Protein AF-A0A4Q5QDV9-F1 (afdb_monomer_lite)

Foldseek 3Di:
DVVLCVLCVVVCVQQLDPQFQKWKDLFFQKIWTAGLAADPVRFRIDMDGHNVRGPVSVLVSQVVQCVVVVHDADQAPAQDWGWDWDQDDDQRWTKIKTHHQQKDDPDRDPRTGMMIMTGGHCRSPDPPPDDCVSVPDDPPDDDPDADDPLDPPDPVPDPPVVSLLSCLANVHDDDQDDDPPPCSLVVVLVSLVSHPLSDQEEEEECDPRHDNPSNNRYMYGHHHDDPDDPDPPDPPDDDD

Structure (mmCIF, N/CA/C/O backbone):
data_AF-A0A4Q5QDV9-F1
#
_entry.id   AF-A0A4Q5QDV9-F1
#
loop_
_atom_site.group_PDB
_atom_site.id
_atom_site.type_symbol
_atom_site.label_atom_id
_atom_site.label_alt_id
_atom_site.label_comp_id
_atom_site.label_asym_id
_atom_site.label_entity_id
_atom_site.label_seq_id
_atom_site.pdbx_PDB_ins_code
_atom_site.Cartn_x
_atom_site.Cartn_y
_atom_site.Cartn_z
_atom_site.occupancy
_atom_site.B_iso_or_equiv
_atom_site.auth_seq_id
_atom_site.auth_comp_id
_atom_site.auth_asym_id
_atom_site.auth_atom_id
_atom_site.pdbx_PDB_model_num
ATOM 1 N N . MET A 1 1 ? -10.853 -7.619 23.962 1.00 72.69 1 MET A N 1
ATOM 2 C CA . MET A 1 1 ? -11.080 -8.434 22.746 1.00 72.69 1 MET A CA 1
ATOM 3 C C . MET A 1 1 ? -12.432 -8.160 22.106 1.00 72.69 1 MET A C 1
ATOM 5 O O . MET A 1 1 ? -12.442 -7.722 20.967 1.00 72.69 1 MET A O 1
ATOM 9 N N . GLU A 1 2 ? -13.548 -8.303 22.827 1.00 81.94 2 GLU A N 1
ATOM 10 C CA . GLU A 1 2 ? -14.893 -8.060 22.268 1.00 81.94 2 GLU A CA 1
ATOM 11 C C . GLU A 1 2 ? -15.101 -6.620 21.751 1.00 81.94 2 GLU A C 1
ATOM 13 O O . GLU A 1 2 ? -15.660 -6.412 20.679 1.00 81.94 2 GLU A O 1
ATOM 18 N N . VAL A 1 3 ? -14.572 -5.614 22.460 1.00 86.44 3 VAL A N 1
ATOM 19 C CA . VAL A 1 3 ? -14.619 -4.206 22.015 1.00 86.44 3 VAL A CA 1
ATOM 20 C C . VAL A 1 3 ? -13.896 -4.009 20.678 1.00 86.44 3 VAL A C 1
ATOM 22 O O . VAL A 1 3 ? -14.437 -3.363 19.786 1.00 86.44 3 VAL A O 1
ATOM 25 N N . LEU A 1 4 ? -12.709 -4.603 20.511 1.00 89.69 4 LEU A N 1
ATOM 26 C CA . LEU A 1 4 ? -11.930 -4.497 19.275 1.00 89.69 4 LEU A CA 1
ATOM 27 C C . LEU A 1 4 ? -12.667 -5.142 18.094 1.00 89.69 4 LEU A C 1
ATOM 29 O O . LEU A 1 4 ? -12.727 -4.553 17.021 1.00 89.69 4 LEU A O 1
ATOM 33 N N . GLN A 1 5 ? -13.286 -6.305 18.301 1.00 88.38 5 GLN A N 1
ATOM 34 C CA . GLN A 1 5 ? -14.098 -6.965 17.272 1.00 88.38 5 GLN A CA 1
ATOM 35 C C . GLN A 1 5 ? -15.290 -6.101 16.845 1.00 88.38 5 GLN A C 1
ATOM 37 O O . GLN A 1 5 ? -15.537 -5.938 15.654 1.00 88.38 5 GLN A O 1
ATOM 42 N N . ARG A 1 6 ? -15.987 -5.469 17.800 1.00 91.00 6 ARG A N 1
ATOM 43 C CA . ARG A 1 6 ? -17.074 -4.528 17.483 1.00 91.00 6 ARG A CA 1
ATOM 44 C C . ARG A 1 6 ? -16.570 -3.322 16.690 1.00 91.00 6 ARG A C 1
ATOM 46 O O . ARG A 1 6 ? -17.218 -2.929 15.725 1.00 91.00 6 ARG A O 1
ATOM 53 N N . MET A 1 7 ? -15.411 -2.765 17.050 1.00 93.31 7 MET A N 1
ATOM 54 C CA . MET A 1 7 ? -14.796 -1.655 16.308 1.00 93.31 7 MET A CA 1
ATOM 55 C C . MET A 1 7 ? -14.391 -2.049 14.884 1.00 93.31 7 MET A C 1
ATOM 57 O O . MET A 1 7 ? -14.543 -1.242 13.976 1.00 93.31 7 MET A O 1
ATOM 61 N N . LEU A 1 8 ? -13.913 -3.279 14.684 1.00 93.62 8 LEU A N 1
ATOM 62 C CA . LEU A 1 8 ? -13.526 -3.808 13.374 1.00 93.62 8 LEU A CA 1
ATOM 63 C C . LEU A 1 8 ? -14.715 -4.257 12.516 1.00 93.62 8 LEU A C 1
ATOM 65 O O . LEU A 1 8 ? -14.526 -4.472 11.323 1.00 93.62 8 LEU A O 1
ATOM 69 N N . SER A 1 9 ? -15.924 -4.372 13.077 1.00 93.00 9 SER A N 1
ATOM 70 C CA . SER A 1 9 ? -17.086 -4.918 12.359 1.00 93.00 9 SER A CA 1
ATOM 71 C C . SER A 1 9 ? -17.385 -4.258 11.001 1.00 93.00 9 SER A C 1
ATOM 73 O O . SER A 1 9 ? -17.639 -5.004 10.059 1.00 93.00 9 SER A O 1
ATOM 75 N N . PRO A 1 10 ? -17.251 -2.928 10.804 1.00 95.62 10 PRO A N 1
ATOM 76 C CA . PRO A 1 10 ? -17.432 -2.331 9.478 1.00 95.62 10 PRO A CA 1
ATOM 77 C C . PRO A 1 10 ? -16.361 -2.754 8.457 1.00 95.62 10 PRO A C 1
ATOM 79 O O . PRO A 1 10 ? -16.638 -2.810 7.266 1.00 95.62 10 PRO A O 1
ATOM 82 N N . LEU A 1 11 ? -15.137 -3.078 8.897 1.00 95.44 11 LEU A N 1
ATOM 83 C CA . LEU A 1 11 ? -14.090 -3.630 8.022 1.00 95.44 11 LEU A CA 1
ATOM 84 C C . LEU A 1 11 ? -14.278 -5.128 7.780 1.00 95.44 11 LEU A C 1
ATOM 86 O O . LEU A 1 11 ? -13.857 -5.621 6.734 1.00 95.44 11 LEU A O 1
ATOM 90 N N . ALA A 1 12 ? -14.896 -5.843 8.726 1.00 93.31 12 ALA A N 1
ATOM 91 C CA . ALA A 1 12 ? -15.152 -7.278 8.627 1.00 93.31 12 ALA A CA 1
ATOM 92 C C . ALA A 1 12 ? -16.012 -7.618 7.406 1.00 93.31 12 ALA A C 1
ATOM 94 O O . ALA A 1 12 ? -15.738 -8.608 6.731 1.00 93.31 12 ALA A O 1
ATOM 95 N N . GLU A 1 13 ? -16.949 -6.732 7.042 1.00 93.62 13 GLU A N 1
ATOM 96 C CA . GLU A 1 13 ? -17.727 -6.807 5.794 1.00 93.62 13 GLU A CA 1
ATOM 97 C C . GLU A 1 13 ? -16.836 -7.005 4.552 1.00 93.62 13 GLU A C 1
ATOM 99 O O . GLU A 1 13 ? -17.233 -7.679 3.601 1.00 93.62 13 GLU A O 1
ATOM 104 N N . TYR A 1 14 ? -15.609 -6.473 4.581 1.00 95.56 14 TYR A N 1
ATOM 105 C CA . TYR A 1 14 ? -14.656 -6.539 3.480 1.00 95.56 14 TYR A CA 1
ATOM 106 C C . TYR A 1 14 ? -13.596 -7.632 3.664 1.00 95.56 14 TYR A C 1
ATOM 108 O O . TYR A 1 14 ? -13.385 -8.408 2.734 1.00 95.56 14 TYR A O 1
ATOM 116 N N . TYR A 1 15 ? -12.920 -7.726 4.820 1.00 92.50 15 TYR A N 1
ATOM 117 C CA . TYR A 1 15 ? -11.815 -8.690 4.995 1.00 92.50 15 TYR A CA 1
ATOM 118 C C . TYR A 1 15 ? -12.272 -10.125 5.299 1.00 92.50 15 TYR A C 1
ATOM 120 O O . TYR A 1 15 ? -11.484 -11.061 5.145 1.00 92.50 15 TYR A O 1
ATOM 128 N N . GLU A 1 16 ? -13.520 -10.329 5.731 1.00 90.06 16 GLU A N 1
ATOM 129 C CA . GLU A 1 16 ? -14.101 -11.671 5.902 1.00 90.06 16 GLU A CA 1
ATOM 130 C C . GLU A 1 16 ? -14.817 -12.156 4.637 1.00 90.06 16 GLU A C 1
ATOM 132 O O . GLU A 1 16 ? -15.110 -13.351 4.518 1.00 90.06 16 GLU A O 1
ATOM 137 N N . HIS A 1 17 ? -15.027 -11.269 3.655 1.00 90.50 17 HIS A N 1
ATOM 138 C CA . HIS A 1 17 ? -15.634 -11.609 2.373 1.00 90.50 17 HIS A CA 1
ATOM 139 C C . HIS A 1 17 ? -14.923 -12.810 1.728 1.00 90.50 17 HIS A C 1
ATOM 141 O O . HIS A 1 17 ? -13.698 -12.955 1.793 1.00 90.50 17 HIS A O 1
ATOM 147 N N . VAL A 1 18 ? -15.702 -13.718 1.132 1.00 86.12 18 VAL A N 1
ATOM 148 C CA . VAL A 1 18 ? -15.202 -15.021 0.651 1.00 86.12 18 VAL A CA 1
ATOM 149 C C . VAL A 1 18 ? -14.177 -14.884 -0.472 1.00 86.12 18 VAL A C 1
ATOM 151 O O . VAL A 1 18 ? -13.281 -15.706 -0.594 1.00 86.12 18 VAL A O 1
ATOM 154 N N . ASP A 1 19 ? -14.307 -13.824 -1.259 1.00 88.44 19 ASP A N 1
ATOM 155 C CA . ASP A 1 19 ? -13.515 -13.588 -2.460 1.00 88.44 19 ASP A CA 1
ATOM 156 C C . ASP A 1 19 ? -12.299 -12.684 -2.204 1.00 88.44 19 ASP A C 1
ATOM 158 O O . ASP A 1 19 ? -11.509 -12.458 -3.112 1.00 88.44 19 ASP A O 1
ATOM 162 N N . HIS A 1 20 ? -12.142 -12.140 -0.991 1.00 91.56 20 HIS A N 1
ATOM 163 C CA . HIS A 1 20 ? -11.066 -11.201 -0.672 1.00 91.56 20 HIS A CA 1
ATOM 164 C C . HIS A 1 20 ? -9.931 -11.872 0.111 1.00 91.56 20 HIS A C 1
ATOM 166 O O . HIS A 1 20 ? -10.150 -12.475 1.162 1.00 91.56 20 HIS A O 1
ATOM 172 N N . GLU A 1 21 ? -8.704 -11.700 -0.381 1.00 92.06 21 GLU A N 1
ATOM 173 C CA . GLU A 1 21 ? -7.467 -12.136 0.276 1.00 92.06 21 GLU A CA 1
ATOM 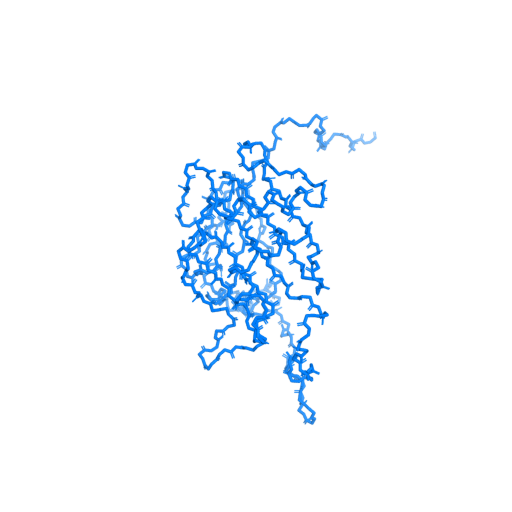174 C C . GLU A 1 21 ? -6.917 -11.047 1.214 1.00 92.06 21 GLU A C 1
ATOM 176 O O . GLU A 1 21 ? -6.386 -11.325 2.291 1.00 92.06 21 GLU A O 1
ATOM 181 N N . GLU A 1 22 ? -7.030 -9.787 0.803 1.00 95.88 22 GLU A N 1
ATOM 182 C CA . GLU A 1 22 ? -6.486 -8.634 1.514 1.00 95.88 22 GLU A CA 1
ATOM 183 C C . GLU A 1 22 ? -7.400 -7.432 1.312 1.00 95.88 22 GLU A C 1
ATOM 185 O O . GLU A 1 22 ? -7.952 -7.238 0.230 1.00 95.88 22 GLU A O 1
ATOM 190 N N . ILE A 1 23 ? -7.525 -6.596 2.338 1.00 97.88 23 ILE A N 1
ATOM 191 C CA . ILE A 1 23 ? -8.062 -5.248 2.187 1.00 97.88 23 ILE A CA 1
ATOM 192 C C . ILE A 1 23 ? -6.988 -4.213 2.481 1.00 97.88 23 ILE A C 1
ATOM 194 O O . ILE A 1 23 ? -6.075 -4.446 3.273 1.00 97.88 23 ILE A O 1
ATOM 198 N N . ALA A 1 24 ? -7.139 -3.050 1.874 1.00 98.38 24 ALA A N 1
ATOM 199 C CA . ALA A 1 24 ? -6.236 -1.928 1.969 1.00 98.38 24 ALA A CA 1
ATOM 200 C C . ALA A 1 24 ? -7.019 -0.620 2.053 1.00 98.38 24 ALA A C 1
ATOM 202 O O . ALA A 1 24 ? -8.007 -0.436 1.355 1.00 98.38 24 ALA A O 1
ATOM 203 N N . ILE A 1 25 ? -6.556 0.313 2.871 1.00 97.81 25 ILE A N 1
ATOM 204 C CA . ILE A 1 25 ? -7.075 1.677 2.940 1.00 97.81 25 ILE A CA 1
ATOM 205 C C . ILE A 1 25 ? -5.881 2.596 2.773 1.00 97.81 25 ILE A C 1
ATOM 207 O O . ILE A 1 25 ? -4.937 2.501 3.553 1.00 97.81 25 ILE A O 1
ATOM 211 N N . ASN A 1 26 ? -5.901 3.452 1.754 1.00 95.81 26 ASN A N 1
ATOM 212 C CA . ASN A 1 26 ? -4.811 4.396 1.496 1.00 95.81 26 ASN A CA 1
ATOM 213 C C . ASN A 1 26 ? -5.190 5.844 1.841 1.00 95.81 26 ASN A C 1
ATOM 215 O O . ASN A 1 26 ? -4.318 6.704 1.944 1.00 95.81 26 ASN A O 1
ATOM 219 N N . GLN A 1 27 ? -6.485 6.106 2.027 1.00 93.69 27 GLN A N 1
ATOM 220 C CA . GLN A 1 27 ? -7.030 7.377 2.488 1.00 93.69 27 GLN A CA 1
ATOM 221 C C . GLN A 1 27 ? -8.418 7.162 3.121 1.00 93.69 27 GLN A C 1
ATOM 223 O O . GLN A 1 27 ? -9.035 6.116 2.907 1.00 93.69 27 GLN A O 1
ATOM 228 N N . PRO A 1 28 ? -8.929 8.125 3.904 1.00 95.12 28 PRO A N 1
ATOM 229 C CA . PRO A 1 28 ? -10.287 8.067 4.436 1.00 95.12 28 PRO A CA 1
ATOM 230 C C . PRO A 1 28 ? -11.359 7.955 3.342 1.00 95.12 28 PRO A C 1
ATOM 232 O O . PRO A 1 28 ? -11.220 8.545 2.273 1.00 95.12 28 PRO A O 1
ATOM 235 N N . GLY A 1 29 ? -12.453 7.256 3.645 1.00 95.50 29 GLY A N 1
ATOM 236 C CA . GLY A 1 29 ? -13.618 7.136 2.759 1.00 95.50 29 GLY A CA 1
ATOM 237 C C . GLY A 1 29 ? -13.517 6.047 1.685 1.00 95.50 29 GLY A C 1
ATOM 238 O O . GLY A 1 29 ? -14.417 5.923 0.857 1.00 95.50 29 GLY A O 1
ATOM 239 N N . GLU A 1 30 ? -12.451 5.243 1.672 1.00 95.75 30 GLU A N 1
ATOM 240 C CA . GLU A 1 30 ? -12.299 4.142 0.717 1.00 95.75 30 GLU A CA 1
ATOM 241 C C . GLU A 1 30 ? -11.774 2.855 1.355 1.00 95.75 30 GLU A C 1
ATOM 243 O O . GLU A 1 30 ? -11.105 2.867 2.388 1.00 95.75 30 GLU A O 1
ATOM 248 N N . VAL A 1 31 ? -12.028 1.739 0.675 1.00 98.06 31 VAL A N 1
ATOM 249 C CA . VAL A 1 31 ? -11.353 0.461 0.893 1.00 98.06 31 VAL A CA 1
ATOM 250 C C . VAL A 1 31 ? -11.104 -0.228 -0.444 1.00 98.06 31 VAL A C 1
ATOM 252 O O . VAL A 1 31 ? -11.959 -0.279 -1.325 1.00 98.06 31 VAL A O 1
ATOM 255 N N . TRP A 1 32 ? -9.906 -0.764 -0.595 1.00 98.31 32 TRP A N 1
ATOM 256 C CA . TRP A 1 32 ? -9.470 -1.566 -1.723 1.00 98.31 32 TRP A CA 1
ATOM 257 C C . TRP A 1 32 ? -9.434 -3.024 -1.303 1.00 98.31 32 TRP A C 1
ATOM 259 O O . TRP A 1 32 ? -8.764 -3.366 -0.336 1.00 98.31 32 TRP A O 1
ATOM 269 N N . CYS A 1 33 ? -10.118 -3.890 -2.037 1.00 97.88 33 CYS A N 1
ATOM 270 C CA . CYS A 1 33 ? -10.181 -5.317 -1.753 1.00 97.88 33 CYS A CA 1
ATOM 271 C C . CYS A 1 33 ? -9.439 -6.092 -2.840 1.00 97.88 33 CYS A C 1
ATOM 273 O O . CYS A 1 33 ? -9.813 -6.030 -4.013 1.00 97.88 33 CYS A O 1
ATOM 275 N N . ARG A 1 34 ? -8.383 -6.812 -2.460 1.00 96.88 34 ARG A N 1
ATOM 276 C CA . ARG A 1 34 ? -7.673 -7.750 -3.327 1.00 96.88 34 ARG A CA 1
ATOM 277 C C . ARG A 1 34 ? -8.460 -9.045 -3.397 1.00 96.88 34 ARG A C 1
ATOM 279 O O . ARG A 1 34 ? -8.669 -9.694 -2.373 1.00 96.88 34 ARG A O 1
ATOM 286 N N . ARG A 1 35 ? -8.853 -9.429 -4.602 1.00 92.25 35 ARG A N 1
ATOM 287 C CA . ARG A 1 35 ? -9.531 -10.692 -4.878 1.00 92.25 35 ARG A CA 1
ATOM 288 C C . ARG A 1 35 ? -8.537 -11.846 -4.991 1.00 92.25 35 ARG A C 1
ATOM 290 O O . ARG A 1 35 ? -7.375 -11.619 -5.328 1.00 92.25 35 ARG A O 1
ATOM 297 N N . HIS A 1 36 ? -9.004 -13.075 -4.776 1.00 86.12 36 HIS A N 1
ATOM 298 C CA . HIS A 1 36 ? -8.222 -14.282 -5.085 1.00 86.12 36 HIS A CA 1
ATOM 299 C C . HIS A 1 36 ? -7.916 -14.388 -6.584 1.00 86.12 36 HIS A C 1
ATOM 301 O O . HIS A 1 36 ? -6.800 -14.724 -6.974 1.00 86.12 36 HIS A O 1
ATOM 307 N N . HIS A 1 37 ? -8.888 -14.013 -7.420 1.00 85.69 37 HIS A N 1
ATOM 308 C CA . HIS A 1 37 ? -8.745 -13.980 -8.871 1.00 85.69 37 HIS A CA 1
ATOM 309 C C . HIS A 1 37 ? -9.172 -12.627 -9.444 1.00 85.69 37 HIS A C 1
ATOM 311 O O . HIS A 1 37 ? -10.109 -12.008 -8.927 1.00 85.69 37 HIS A O 1
ATOM 317 N N . PRO A 1 38 ? -8.554 -12.176 -10.551 1.00 88.88 38 PRO A N 1
ATOM 318 C CA . PRO A 1 38 ? -9.037 -11.018 -11.290 1.00 88.88 38 PRO A CA 1
ATOM 319 C C . PRO A 1 38 ? -10.517 -11.147 -11.682 1.00 88.88 38 PRO A C 1
ATOM 321 O O . PRO A 1 38 ? -11.049 -12.248 -11.851 1.00 88.88 38 PRO A O 1
ATOM 324 N N . ASN A 1 39 ? -11.221 -10.021 -11.796 1.00 89.38 39 ASN A N 1
ATOM 325 C CA . ASN A 1 39 ? -12.577 -9.999 -12.353 1.00 89.38 39 ASN A CA 1
ATOM 326 C C . ASN A 1 39 ? -12.539 -10.203 -13.879 1.00 89.38 39 ASN A C 1
ATOM 328 O O . ASN A 1 39 ? -11.481 -10.409 -14.476 1.00 89.38 39 ASN A O 1
ATOM 332 N N . ARG A 1 40 ? -13.709 -10.151 -14.524 1.00 88.88 40 ARG A N 1
ATOM 333 C CA . ARG A 1 40 ? -13.810 -10.290 -15.988 1.00 88.88 40 ARG A CA 1
ATOM 334 C C . ARG A 1 40 ? -13.035 -9.206 -16.750 1.00 88.88 40 ARG A C 1
ATOM 336 O O . ARG A 1 40 ? -12.604 -9.469 -17.866 1.00 88.88 40 ARG A O 1
ATOM 343 N N . ASP A 1 41 ? -12.831 -8.047 -16.133 1.00 89.62 41 ASP A N 1
ATOM 344 C CA . ASP A 1 41 ? -12.112 -6.896 -16.689 1.00 89.62 41 ASP A CA 1
ATOM 345 C C . ASP A 1 41 ? -10.596 -6.930 -16.380 1.00 89.62 41 ASP A C 1
ATOM 347 O O . ASP A 1 41 ? -9.831 -6.066 -16.820 1.00 89.62 41 ASP A O 1
ATOM 351 N N . GLY A 1 42 ? -10.139 -7.965 -15.661 1.00 89.00 42 GLY A N 1
ATOM 352 C CA . GLY A 1 42 ? -8.746 -8.161 -15.261 1.00 89.00 42 GLY A CA 1
ATOM 353 C C . GLY A 1 42 ? -8.351 -7.456 -13.959 1.00 89.00 42 GLY A C 1
ATOM 354 O O . GLY A 1 42 ? -7.179 -7.492 -13.586 1.00 89.00 42 GLY A O 1
ATOM 355 N N . ASP A 1 43 ? -9.292 -6.848 -13.236 1.00 92.44 43 ASP A N 1
ATOM 356 C CA . ASP A 1 43 ? -9.008 -6.163 -11.977 1.00 92.44 43 ASP A CA 1
ATOM 357 C C . ASP A 1 43 ? -8.918 -7.150 -10.818 1.00 92.44 43 ASP A C 1
ATOM 359 O O . ASP A 1 43 ? -9.869 -7.866 -10.489 1.00 92.44 43 ASP A O 1
ATOM 363 N N . ILE A 1 44 ? -7.755 -7.159 -10.170 1.00 94.38 44 ILE A N 1
ATOM 364 C CA . ILE A 1 44 ? -7.526 -7.909 -8.933 1.00 94.38 44 ILE A CA 1
ATOM 365 C C . ILE A 1 44 ? -7.822 -7.070 -7.684 1.00 94.38 44 ILE A C 1
ATOM 367 O O . ILE A 1 44 ? -8.133 -7.629 -6.639 1.00 94.38 44 ILE A O 1
ATOM 371 N N . TRP A 1 45 ? -7.753 -5.741 -7.782 1.00 97.44 45 TRP A N 1
ATOM 372 C CA . TRP A 1 45 ? -8.081 -4.807 -6.705 1.00 97.44 45 TRP A CA 1
ATOM 373 C C . TRP A 1 45 ? -9.380 -4.075 -7.027 1.00 97.44 45 TRP A C 1
ATOM 375 O O . TRP A 1 45 ? -9.451 -3.366 -8.027 1.00 97.44 45 TRP A O 1
ATOM 385 N N . ILE A 1 46 ? -10.384 -4.201 -6.161 1.00 97.19 46 ILE A N 1
ATOM 386 C CA . ILE A 1 46 ? -11.677 -3.524 -6.313 1.00 97.19 46 ILE A CA 1
ATOM 387 C C . ILE A 1 46 ? -11.802 -2.418 -5.272 1.00 97.19 46 ILE A C 1
ATOM 389 O O . ILE A 1 46 ? -11.612 -2.661 -4.080 1.00 97.19 46 ILE A O 1
ATOM 393 N N . LYS A 1 47 ? -12.126 -1.205 -5.723 1.00 97.38 47 LYS A N 1
ATOM 394 C CA . LYS A 1 47 ? -12.374 -0.058 -4.850 1.00 97.38 47 LYS A CA 1
ATOM 395 C C . LYS A 1 47 ? -13.839 -0.008 -4.431 1.00 97.38 47 LYS A C 1
ATOM 397 O O . LYS A 1 47 ? -14.723 -0.012 -5.284 1.00 97.38 47 LYS A O 1
ATOM 402 N N . TYR A 1 48 ? -14.073 0.159 -3.138 1.00 97.50 48 TYR A N 1
ATOM 403 C CA . TYR A 1 48 ? -15.359 0.538 -2.568 1.00 97.50 48 TYR A CA 1
ATOM 404 C C . TYR A 1 48 ? -15.215 1.888 -1.864 1.00 97.50 48 TYR A C 1
ATOM 406 O O . TYR A 1 48 ? -14.198 2.158 -1.221 1.00 97.50 48 TYR A O 1
ATOM 414 N N . LEU A 1 49 ? -16.223 2.746 -2.020 1.00 97.81 49 LEU A N 1
ATOM 415 C CA . LEU A 1 49 ? -16.345 3.983 -1.253 1.00 97.81 49 LEU A CA 1
ATOM 416 C C . LEU A 1 49 ? -17.191 3.702 -0.019 1.00 97.81 49 LEU A C 1
ATOM 418 O O . LEU A 1 49 ? -18.261 3.104 -0.129 1.00 97.81 49 LEU A O 1
ATOM 422 N N . ASP A 1 50 ? -16.698 4.123 1.138 1.00 97.31 50 ASP A N 1
ATOM 423 C CA . ASP A 1 50 ? -17.354 3.878 2.414 1.00 97.31 50 ASP A CA 1
ATOM 424 C C . ASP A 1 50 ? -17.071 5.025 3.388 1.00 97.31 50 ASP A C 1
ATOM 426 O O . ASP A 1 50 ? -16.026 5.092 4.043 1.00 97.31 50 ASP A O 1
ATOM 430 N N . ASP A 1 51 ? -18.035 5.938 3.499 1.00 96.69 51 ASP A N 1
ATOM 431 C CA . ASP A 1 51 ? -17.925 7.147 4.320 1.00 96.69 51 ASP A CA 1
ATOM 432 C C . ASP A 1 51 ? -17.837 6.849 5.826 1.00 96.69 51 ASP A C 1
ATOM 434 O O . ASP A 1 51 ? -17.482 7.727 6.620 1.00 96.69 51 ASP A O 1
ATOM 438 N N . ARG A 1 52 ? -18.096 5.600 6.250 1.00 96.25 52 ARG A N 1
ATOM 439 C CA . ARG A 1 52 ? -17.852 5.165 7.634 1.00 96.25 52 ARG A CA 1
ATOM 440 C C . ARG A 1 52 ? -16.359 5.230 7.974 1.00 96.25 52 ARG A C 1
ATOM 442 O O . ARG A 1 52 ? -16.004 5.467 9.132 1.00 96.25 52 ARG A O 1
ATOM 449 N N . PHE A 1 53 ? -15.476 5.086 6.982 1.00 96.62 53 PHE A N 1
ATOM 450 C CA . PHE A 1 53 ? -14.018 5.048 7.143 1.00 96.62 53 PHE A CA 1
ATOM 451 C C . PHE A 1 53 ? -13.387 6.440 7.216 1.00 96.62 53 PHE A C 1
ATOM 453 O O . PHE A 1 53 ? -12.447 6.774 6.497 1.00 96.62 53 PHE A O 1
ATOM 460 N N . THR A 1 54 ? -13.893 7.267 8.128 1.00 96.38 54 THR A N 1
ATOM 461 C CA . THR A 1 54 ? -13.312 8.585 8.415 1.00 96.38 54 THR A CA 1
ATOM 462 C C . THR A 1 54 ? -11.900 8.459 9.001 1.00 96.38 54 THR A C 1
ATOM 464 O O . THR A 1 54 ? -11.588 7.483 9.688 1.00 96.38 54 THR A O 1
ATOM 467 N N . LEU A 1 55 ? -11.053 9.484 8.825 1.00 95.12 55 LEU A N 1
ATOM 468 C CA . LEU A 1 55 ? -9.701 9.508 9.410 1.00 95.12 55 LEU A CA 1
ATOM 469 C C . LEU A 1 55 ? -9.731 9.263 10.924 1.00 95.12 55 LEU A C 1
ATOM 471 O O . LEU A 1 55 ? -8.949 8.474 11.451 1.00 95.12 55 LEU A O 1
ATOM 475 N N . ARG A 1 56 ? -10.672 9.913 11.618 1.00 95.69 56 ARG A N 1
ATOM 476 C CA . ARG A 1 56 ? -10.874 9.754 13.062 1.00 95.69 56 ARG A CA 1
ATOM 477 C C . ARG A 1 56 ? -11.177 8.304 13.428 1.00 95.69 56 ARG A C 1
ATOM 479 O O . ARG A 1 56 ? -10.617 7.782 14.386 1.00 95.69 56 ARG A O 1
ATOM 486 N N . TRP A 1 57 ? -12.059 7.657 12.675 1.00 97.06 57 TRP A N 1
ATOM 487 C CA . TRP A 1 57 ? -12.434 6.273 12.928 1.00 97.06 57 TRP A CA 1
ATOM 488 C C . TRP A 1 57 ? -11.268 5.305 12.685 1.00 97.06 57 TRP A C 1
ATOM 490 O O . TRP A 1 57 ? -10.977 4.472 13.544 1.00 97.06 57 TRP A O 1
ATOM 500 N N . LEU A 1 58 ? -10.534 5.479 11.583 1.00 96.94 58 LEU A N 1
ATOM 501 C CA . LEU A 1 58 ? -9.352 4.672 11.261 1.00 96.94 58 LEU A CA 1
ATOM 502 C C . LEU A 1 58 ? -8.249 4.818 12.323 1.00 96.94 58 LEU A C 1
ATOM 504 O O . LEU A 1 58 ? -7.672 3.820 12.761 1.00 96.94 58 LEU A O 1
ATOM 508 N N . ARG A 1 59 ? -7.999 6.043 12.806 1.00 95.88 59 ARG A N 1
ATOM 509 C CA . ARG A 1 59 ? -7.071 6.299 13.922 1.00 95.88 59 ARG A CA 1
ATOM 510 C C . ARG A 1 59 ? -7.524 5.635 15.217 1.00 95.88 59 ARG A C 1
ATOM 512 O O . ARG A 1 59 ? -6.697 5.050 15.907 1.00 95.88 59 ARG A O 1
ATOM 519 N N . ASN A 1 60 ? -8.820 5.673 15.530 1.00 96.44 60 ASN A N 1
ATOM 520 C CA . ASN A 1 60 ? -9.356 5.012 16.722 1.00 96.44 60 ASN A CA 1
ATOM 521 C C . ASN A 1 60 ? -9.157 3.492 16.672 1.00 96.44 60 ASN A C 1
ATOM 523 O O . ASN A 1 60 ? -8.821 2.893 17.692 1.00 96.44 60 ASN A O 1
ATOM 527 N N . ILE A 1 61 ? -9.332 2.865 15.504 1.00 96.56 61 ILE A N 1
ATOM 528 C CA . ILE A 1 61 ? -9.030 1.437 15.324 1.00 96.56 61 ILE A CA 1
ATOM 529 C C . ILE A 1 61 ? -7.552 1.173 15.546 1.00 96.56 61 ILE A C 1
ATOM 531 O O . ILE A 1 61 ? -7.208 0.282 16.316 1.00 96.56 61 ILE A O 1
ATOM 535 N N . CYS A 1 62 ? -6.686 1.962 14.915 1.00 96.81 62 CYS A N 1
ATOM 536 C CA . CYS A 1 62 ? -5.246 1.838 15.085 1.00 96.81 62 CYS A CA 1
ATOM 537 C C . CYS A 1 62 ? -4.848 1.947 16.562 1.00 96.81 62 CYS A C 1
ATOM 539 O O . CYS A 1 62 ? -4.159 1.069 17.071 1.00 96.81 62 CYS A O 1
ATOM 541 N N . GLN A 1 63 ? -5.371 2.939 17.285 1.00 96.56 63 GLN A N 1
ATOM 542 C CA . GLN A 1 63 ? -5.133 3.084 18.720 1.00 96.56 63 GLN A CA 1
ATOM 543 C C . GLN A 1 63 ? -5.642 1.877 19.519 1.00 96.56 63 GLN A C 1
ATOM 545 O O . GLN A 1 63 ? -4.955 1.393 20.417 1.00 96.56 63 GLN A O 1
ATOM 550 N N . ALA A 1 64 ? -6.837 1.371 19.207 1.00 96.31 64 ALA A N 1
ATOM 551 C CA . ALA A 1 64 ? -7.402 0.210 19.887 1.00 96.31 64 ALA A CA 1
ATOM 552 C C . ALA A 1 64 ? -6.563 -1.057 19.652 1.00 96.31 64 ALA A C 1
ATOM 554 O O . ALA A 1 64 ? -6.327 -1.817 20.595 1.00 96.31 64 ALA A O 1
ATOM 555 N N . VAL A 1 65 ? -6.079 -1.271 18.424 1.00 96.44 65 VAL A N 1
ATOM 556 C CA . VAL A 1 65 ? -5.147 -2.359 18.094 1.00 96.44 65 VAL A CA 1
ATOM 557 C C . VAL A 1 65 ? -3.831 -2.153 18.844 1.00 96.44 65 VAL A C 1
ATOM 559 O O . VAL A 1 65 ? -3.412 -3.049 19.569 1.00 96.44 65 VAL A O 1
ATOM 562 N N . ALA A 1 66 ? -3.218 -0.972 18.763 1.00 96.31 66 ALA A N 1
ATOM 563 C CA . ALA A 1 66 ? -1.963 -0.664 19.445 1.00 96.31 66 ALA A CA 1
ATOM 564 C C . ALA A 1 66 ? -2.042 -0.951 20.953 1.00 96.31 66 ALA A C 1
ATOM 566 O O . ALA A 1 66 ? -1.224 -1.702 21.479 1.00 96.31 66 ALA A O 1
ATOM 567 N N . ASN A 1 67 ? -3.095 -0.470 21.620 1.00 95.25 67 ASN A N 1
ATOM 568 C CA . ASN A 1 67 ? -3.333 -0.720 23.042 1.00 95.25 67 ASN A CA 1
ATOM 569 C 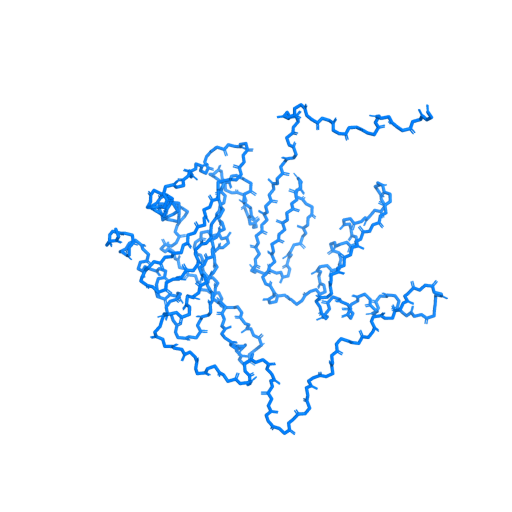C . ASN A 1 67 ? -3.529 -2.212 23.345 1.00 95.25 67 ASN A C 1
ATOM 571 O O . ASN A 1 67 ? -3.015 -2.714 24.338 1.00 95.25 67 ASN A O 1
ATOM 575 N N . THR A 1 68 ? -4.263 -2.934 22.492 1.00 95.44 68 THR A N 1
ATOM 576 C CA . THR A 1 68 ? -4.514 -4.374 22.679 1.00 95.44 68 THR A CA 1
ATOM 577 C C . THR A 1 68 ? -3.225 -5.193 22.581 1.00 95.44 68 THR A C 1
ATOM 579 O O . THR A 1 68 ? -3.068 -6.178 23.298 1.00 95.44 68 THR A O 1
ATOM 582 N N . PHE A 1 69 ? -2.303 -4.784 21.708 1.00 94.62 69 PHE A N 1
ATOM 583 C CA . PHE A 1 69 ? -1.046 -5.485 21.440 1.00 94.62 69 PHE A CA 1
ATOM 584 C C . PHE A 1 69 ? 0.179 -4.806 22.080 1.00 94.62 69 PHE A C 1
ATOM 586 O O . PHE A 1 69 ? 1.304 -5.107 21.687 1.00 94.62 69 PHE A O 1
ATOM 593 N N . ASN A 1 70 ? -0.021 -3.914 23.061 1.00 95.44 70 ASN A N 1
ATOM 594 C CA . ASN A 1 70 ? 1.033 -3.181 23.780 1.00 95.44 70 ASN A CA 1
ATOM 595 C C . ASN A 1 70 ? 2.067 -2.491 22.862 1.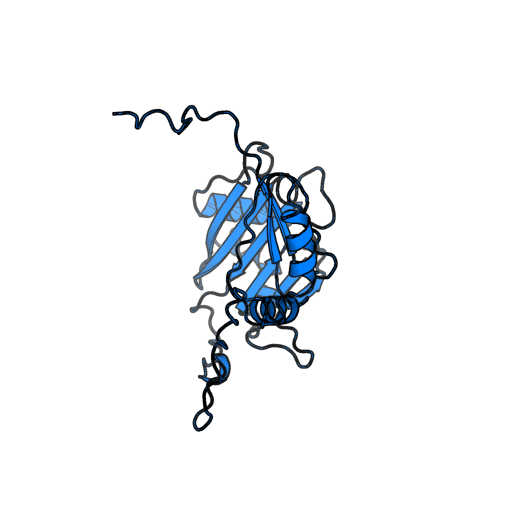00 95.44 70 ASN A C 1
ATOM 597 O O . ASN A 1 70 ? 3.268 -2.506 23.134 1.00 95.44 70 ASN A O 1
ATOM 601 N N . GLN A 1 71 ? 1.603 -1.891 21.767 1.00 95.25 71 GLN A N 1
ATOM 602 C CA . GLN A 1 71 ? 2.412 -1.092 20.846 1.00 95.25 71 GLN A CA 1
ATOM 603 C C . GLN A 1 71 ? 2.184 0.401 21.080 1.00 95.25 71 GLN A C 1
ATOM 605 O O . GLN A 1 71 ? 1.097 0.824 21.467 1.00 95.25 71 GLN A O 1
ATOM 610 N N . SER A 1 72 ? 3.215 1.204 20.816 1.00 91.62 72 SER A N 1
ATOM 611 C CA . SER A 1 72 ? 3.074 2.659 20.790 1.00 91.62 72 SER A CA 1
ATOM 612 C C . SER A 1 72 ? 2.433 3.097 19.476 1.00 91.62 72 SER A C 1
ATOM 614 O O . SER A 1 72 ? 2.815 2.614 18.410 1.00 91.62 72 SER A O 1
ATOM 616 N N . PHE A 1 73 ? 1.482 4.021 19.556 1.00 94.00 73 PHE A N 1
ATOM 617 C CA . PHE A 1 73 ? 0.860 4.647 18.399 1.00 94.00 73 PHE A CA 1
ATOM 618 C C . PHE A 1 73 ? 0.542 6.101 18.733 1.00 94.00 73 PHE A C 1
ATOM 620 O O . PHE A 1 73 ? -0.333 6.374 19.548 1.00 94.00 73 PHE A O 1
ATOM 627 N N . ASP A 1 74 ? 1.278 7.011 18.104 1.00 92.69 74 ASP A N 1
ATOM 628 C CA . ASP A 1 74 ? 1.105 8.457 18.206 1.00 92.69 74 ASP A CA 1
ATOM 629 C C . ASP A 1 74 ? 1.237 9.070 16.797 1.00 92.69 74 ASP A C 1
ATOM 631 O O . ASP A 1 74 ? 2.344 9.366 16.337 1.00 92.69 74 ASP A O 1
ATOM 635 N N . PRO A 1 75 ? 0.139 9.160 16.029 1.00 91.56 75 PRO A N 1
ATOM 636 C CA . PRO A 1 75 ? 0.180 9.663 14.658 1.00 91.56 75 PRO A CA 1
ATOM 637 C C . PRO A 1 75 ? 0.425 11.177 14.571 1.00 91.56 75 PRO A C 1
ATOM 639 O O . PRO A 1 75 ? 0.637 11.685 13.469 1.00 91.56 75 PRO A O 1
ATOM 642 N N . ASP A 1 76 ? 0.378 11.902 15.690 1.00 89.94 76 ASP A N 1
ATOM 643 C CA . ASP A 1 76 ? 0.595 13.348 15.715 1.00 89.94 76 ASP A CA 1
ATOM 644 C C . ASP A 1 76 ? 2.077 13.696 16.003 1.00 89.94 76 ASP A C 1
ATOM 646 O O . ASP A 1 76 ? 2.530 14.809 15.691 1.00 89.94 76 ASP A O 1
ATOM 650 N N . GLU A 1 77 ? 2.865 12.726 16.496 1.00 83.19 77 GLU A N 1
ATOM 651 C CA . GLU A 1 77 ? 4.328 12.804 16.586 1.00 83.19 77 GLU A CA 1
ATOM 652 C C . GLU A 1 77 ? 4.930 13.035 15.188 1.00 83.19 77 GLU A C 1
ATOM 654 O O . GLU A 1 77 ? 4.775 12.248 14.257 1.00 83.19 77 GLU A O 1
ATOM 659 N N . SER A 1 78 ? 5.629 14.158 15.018 1.00 69.81 78 SER A N 1
ATOM 660 C CA . SER A 1 78 ? 6.081 14.607 13.693 1.00 69.81 78 SER A CA 1
ATOM 661 C C . SER A 1 78 ? 7.422 13.993 13.255 1.00 69.81 78 SER A C 1
ATOM 663 O O . SER A 1 78 ? 7.792 14.105 12.089 1.00 69.81 78 SER A O 1
ATOM 665 N N . ASP A 1 79 ? 8.137 13.323 14.165 1.00 69.94 79 ASP A N 1
ATOM 666 C CA . ASP A 1 79 ? 9.517 12.857 13.955 1.00 69.94 79 ASP A CA 1
ATOM 667 C C . ASP A 1 79 ? 9.631 11.455 13.336 1.00 69.94 79 ASP A C 1
ATOM 669 O O . ASP A 1 79 ? 10.739 10.998 13.013 1.00 69.94 79 ASP A O 1
ATOM 673 N N . LYS A 1 80 ? 8.518 10.723 13.228 1.00 73.38 80 LYS A N 1
ATOM 674 C CA . LYS A 1 80 ? 8.450 9.394 12.607 1.00 73.38 80 LYS A CA 1
ATOM 675 C C . LYS A 1 80 ? 6.997 9.004 12.306 1.00 73.38 80 LYS A C 1
ATOM 677 O O . LYS A 1 80 ? 6.105 9.413 13.041 1.00 73.38 80 LYS A O 1
ATOM 682 N N . PRO A 1 81 ? 6.754 8.152 11.294 1.00 81.00 81 PRO A N 1
ATOM 683 C CA . PRO A 1 81 ? 5.481 7.450 11.192 1.00 81.00 81 PRO A CA 1
ATOM 684 C C . PRO A 1 81 ? 5.183 6.654 12.455 1.00 81.00 81 PRO A C 1
ATOM 686 O O . PRO A 1 81 ? 6.046 5.922 12.953 1.00 81.00 81 PRO A O 1
ATOM 689 N N . SER A 1 82 ? 3.922 6.672 12.865 1.00 91.44 82 SER A N 1
ATOM 690 C CA . SER A 1 82 ? 3.405 5.683 13.797 1.00 91.44 82 SER A CA 1
ATOM 691 C C . SER A 1 82 ? 2.973 4.440 13.041 1.00 91.44 82 SER A C 1
ATOM 693 O O . SER A 1 82 ? 2.134 4.511 12.145 1.00 91.44 82 SER A O 1
ATOM 695 N N . THR A 1 83 ? 3.571 3.302 13.388 1.00 94.19 83 THR A N 1
ATOM 696 C CA . THR A 1 83 ? 3.323 2.009 12.737 1.00 94.19 83 THR A CA 1
ATOM 697 C C . THR A 1 83 ? 2.749 1.010 13.727 1.00 94.19 83 THR A C 1
ATOM 699 O O . THR A 1 83 ? 3.102 1.028 14.903 1.00 94.19 83 THR A O 1
ATOM 702 N N . ILE A 1 84 ? 1.858 0.145 13.249 1.00 96.06 84 ILE A N 1
ATOM 703 C CA . ILE A 1 84 ? 1.248 -0.930 14.034 1.00 96.06 84 ILE A CA 1
ATOM 704 C C . ILE A 1 84 ? 1.276 -2.204 13.209 1.00 96.06 84 ILE A C 1
ATOM 706 O O . ILE A 1 84 ? 0.902 -2.188 12.036 1.00 96.06 84 ILE A O 1
ATOM 710 N N . PHE A 1 85 ? 1.631 -3.313 13.851 1.00 96.81 85 PHE A N 1
ATOM 711 C CA . PHE A 1 85 ? 1.543 -4.648 13.272 1.00 96.81 85 PHE A CA 1
ATOM 712 C C . PHE A 1 85 ? 0.884 -5.596 14.264 1.00 96.81 85 PHE A C 1
ATOM 714 O O . PHE A 1 85 ? 1.330 -5.714 15.400 1.00 96.81 85 PHE A O 1
ATOM 721 N N . ALA A 1 86 ? -0.173 -6.290 13.866 1.00 95.88 86 ALA A N 1
ATOM 722 C CA . ALA A 1 86 ? -0.877 -7.203 14.755 1.00 95.88 86 ALA A CA 1
ATOM 723 C C . ALA A 1 86 ? -1.394 -8.435 14.015 1.00 95.88 86 ALA A C 1
ATOM 725 O O . ALA A 1 86 ? -1.681 -8.391 12.822 1.00 95.88 86 ALA A O 1
ATOM 726 N N . THR A 1 87 ? -1.567 -9.523 14.758 1.00 94.88 87 THR A N 1
ATOM 727 C CA . THR A 1 87 ? -2.281 -10.716 14.298 1.00 94.88 87 THR A CA 1
ATOM 728 C C . THR A 1 87 ? -3.611 -10.764 15.037 1.00 94.88 87 THR A C 1
ATOM 730 O O . THR A 1 87 ? -3.658 -11.052 16.232 1.00 94.88 87 THR A O 1
ATOM 733 N N . LEU A 1 88 ? -4.692 -10.412 14.345 1.00 91.62 88 LEU A N 1
ATOM 734 C CA . LEU A 1 88 ? -6.024 -10.262 14.913 1.00 91.62 88 LEU A CA 1
ATOM 735 C C . LEU A 1 88 ? -6.698 -11.633 15.088 1.00 91.62 88 LEU A C 1
ATOM 737 O O . LEU A 1 88 ? -6.845 -12.375 14.113 1.00 91.62 88 LEU A O 1
ATOM 741 N N . PRO A 1 89 ? -7.163 -11.973 16.297 1.00 84.81 89 PRO A N 1
ATOM 742 C CA . PRO A 1 89 ? -7.992 -13.152 16.518 1.00 84.81 89 PRO A CA 1
ATOM 743 C C . PRO A 1 89 ? -9.453 -12.903 16.091 1.00 84.81 89 PRO A C 1
ATOM 745 O O . PRO A 1 89 ? -9.885 -11.751 16.010 1.00 84.81 89 PRO A O 1
ATOM 748 N N . PRO A 1 90 ? -10.251 -13.965 15.877 1.00 83.25 90 PRO A N 1
ATOM 749 C CA . PRO A 1 90 ? -9.919 -15.371 16.137 1.00 83.25 90 PRO A CA 1
ATOM 750 C C . PRO A 1 90 ? -9.148 -16.056 15.002 1.00 83.25 90 PRO A C 1
ATOM 752 O O . PRO A 1 90 ? -8.602 -17.131 15.212 1.00 83.25 90 PRO A O 1
ATOM 755 N N . TYR A 1 91 ? -9.080 -15.442 13.822 1.00 85.00 91 TYR A N 1
ATOM 756 C CA . TYR A 1 91 ? -8.650 -16.121 12.600 1.00 85.00 91 TYR A CA 1
ATOM 757 C C . TYR A 1 91 ? -7.250 -15.758 12.100 1.00 85.00 91 TYR A C 1
ATOM 759 O O . TYR A 1 91 ? -6.901 -16.083 10.968 1.00 85.00 91 TYR A O 1
ATOM 767 N N . GLU A 1 92 ? -6.452 -15.089 12.929 1.00 89.25 92 GLU A N 1
ATOM 768 C CA . GLU A 1 92 ? -5.069 -14.709 12.626 1.00 89.25 92 GLU A CA 1
ATOM 769 C C . GLU A 1 92 ? -4.925 -13.767 11.417 1.00 89.25 92 GLU A C 1
ATOM 771 O O . GLU A 1 92 ? -3.970 -13.857 10.641 1.00 89.25 92 GLU A O 1
ATOM 776 N N . HIS A 1 93 ? -5.866 -12.833 11.248 1.00 93.44 93 HIS A N 1
ATOM 777 C CA . HIS A 1 93 ? -5.744 -11.800 10.218 1.00 93.44 93 HIS A CA 1
ATOM 778 C C . HIS A 1 93 ? -4.535 -10.909 10.508 1.00 93.44 93 HIS A C 1
ATOM 780 O O . HIS A 1 93 ? -4.376 -10.418 11.624 1.00 93.44 93 HIS A O 1
ATOM 786 N N . ARG A 1 94 ? -3.688 -10.653 9.511 1.00 96.06 94 ARG A N 1
ATOM 787 C CA . ARG A 1 94 ? -2.522 -9.776 9.687 1.00 96.06 94 ARG A CA 1
ATOM 788 C C . ARG A 1 94 ? -2.940 -8.339 9.443 1.00 96.06 94 ARG A C 1
ATOM 790 O O . ARG A 1 94 ? -3.281 -7.986 8.321 1.00 96.06 94 ARG A O 1
ATOM 797 N N . PHE A 1 95 ? -2.897 -7.530 10.486 1.00 97.44 95 PHE A N 1
ATOM 798 C CA . PHE A 1 95 ? -3.159 -6.102 10.459 1.00 97.44 95 PHE A CA 1
ATOM 799 C C . PHE A 1 95 ? -1.836 -5.342 10.396 1.00 97.44 95 PHE A C 1
ATOM 801 O O . PHE A 1 95 ? -0.946 -5.579 11.213 1.00 97.44 95 PHE A O 1
ATOM 808 N N . ALA A 1 96 ? -1.724 -4.408 9.461 1.00 97.81 96 ALA A N 1
ATOM 809 C CA . ALA A 1 96 ? -0.634 -3.448 9.398 1.00 97.81 96 ALA A CA 1
ATOM 810 C C . ALA A 1 96 ? -1.209 -2.050 9.180 1.00 97.81 96 ALA A C 1
ATOM 812 O O . ALA A 1 96 ? -2.098 -1.871 8.349 1.00 97.81 96 ALA A O 1
ATOM 813 N N . ALA A 1 97 ? -0.695 -1.055 9.892 1.00 97.44 97 ALA A N 1
ATOM 814 C CA . ALA A 1 97 ? -1.054 0.335 9.659 1.00 97.44 97 ALA A CA 1
ATOM 815 C C . ALA A 1 97 ? 0.149 1.256 9.830 1.00 97.44 97 ALA A C 1
ATOM 817 O O . ALA A 1 97 ? 1.025 1.007 10.655 1.00 97.44 97 ALA A O 1
ATOM 818 N N . VAL A 1 98 ? 0.156 2.340 9.064 1.00 95.50 98 VAL A N 1
ATOM 819 C CA . VAL A 1 98 ? 1.037 3.487 9.236 1.00 95.50 98 VAL A CA 1
ATOM 820 C C . VAL A 1 98 ? 0.198 4.757 9.199 1.00 95.50 98 VAL A C 1
ATOM 822 O O . VAL A 1 98 ? -0.647 4.922 8.323 1.00 95.50 98 VAL A O 1
ATOM 825 N N . ALA A 1 99 ? 0.407 5.653 10.152 1.00 94.81 99 ALA A N 1
ATOM 826 C CA . ALA A 1 99 ? -0.305 6.919 10.231 1.00 94.81 99 ALA A CA 1
ATOM 827 C C . ALA A 1 99 ? 0.641 8.049 10.630 1.00 94.81 99 ALA A C 1
ATOM 829 O O . ALA A 1 99 ? 1.591 7.842 11.389 1.00 94.81 99 ALA A O 1
ATOM 830 N N . GLY A 1 100 ? 0.356 9.238 10.107 1.00 92.69 100 GLY A N 1
ATOM 831 C CA . GLY A 1 100 ? 1.089 10.456 10.421 1.00 92.69 100 GLY A CA 1
ATOM 832 C C . GLY A 1 100 ? 1.138 11.435 9.257 1.00 92.69 100 GLY A C 1
ATOM 833 O O . GLY A 1 100 ? 0.663 11.157 8.154 1.00 92.69 100 GLY A O 1
ATOM 834 N N . LYS A 1 101 ? 1.745 12.601 9.494 1.00 91.19 101 LYS A N 1
ATOM 835 C CA . LYS A 1 101 ? 1.910 13.668 8.482 1.00 91.19 101 LYS A CA 1
ATOM 836 C C . LYS A 1 101 ? 2.752 13.243 7.282 1.00 91.19 101 LYS A C 1
ATOM 838 O O . LYS A 1 101 ? 2.662 13.836 6.214 1.00 91.19 101 LYS A O 1
ATOM 843 N N . ASN A 1 102 ? 3.557 12.207 7.465 1.00 90.38 102 ASN A N 1
ATOM 844 C CA . ASN A 1 102 ? 4.378 11.606 6.434 1.00 90.38 102 ASN A CA 1
ATOM 845 C C . ASN A 1 102 ? 3.629 10.597 5.551 1.00 90.38 102 ASN A C 1
ATOM 847 O O . ASN A 1 102 ? 4.218 10.084 4.606 1.00 90.38 102 ASN A O 1
ATOM 851 N N . VAL A 1 103 ? 2.372 10.272 5.855 1.00 93.12 103 VAL A N 1
ATOM 852 C CA . VAL A 1 103 ? 1.535 9.422 5.006 1.00 93.12 103 VAL A CA 1
ATOM 853 C C . VAL A 1 103 ? 0.670 10.327 4.143 1.00 93.12 103 VAL A C 1
ATOM 855 O O . VAL A 1 103 ? -0.126 11.106 4.666 1.00 93.12 103 VAL A O 1
ATOM 858 N N . VAL A 1 104 ? 0.845 10.248 2.828 1.00 91.94 104 VAL A N 1
ATOM 859 C CA . VAL A 1 104 ? 0.251 11.185 1.870 1.00 91.94 104 VAL A CA 1
ATOM 860 C C . VAL A 1 104 ? -0.404 10.417 0.722 1.00 91.94 104 VAL A C 1
ATOM 862 O O . VAL A 1 104 ? 0.136 9.420 0.242 1.00 91.94 104 VAL A O 1
ATOM 865 N N . PHE A 1 105 ? -1.562 10.895 0.273 1.00 87.19 105 PHE A N 1
ATOM 866 C CA . PHE A 1 105 ? -2.242 10.420 -0.937 1.00 87.19 105 PHE A CA 1
ATOM 867 C C . PHE A 1 105 ? -2.177 11.516 -2.031 1.00 87.19 105 PHE A C 1
ATOM 869 O O . PHE A 1 105 ? -1.178 12.234 -2.130 1.00 87.19 105 PHE A O 1
ATOM 876 N N . ASP A 1 106 ? -3.223 11.687 -2.841 1.00 79.19 106 ASP A N 1
ATOM 877 C CA . ASP A 1 106 ? -3.417 12.822 -3.752 1.00 79.19 106 ASP A CA 1
ATOM 878 C C . ASP A 1 106 ? -3.499 14.162 -3.005 1.00 79.19 106 ASP A C 1
ATOM 880 O O . ASP A 1 106 ? -3.099 15.200 -3.534 1.00 79.19 106 ASP A O 1
ATOM 884 N N . GLN A 1 107 ? -4.004 14.150 -1.767 1.00 73.56 107 GLN A N 1
ATOM 885 C CA . GLN A 1 107 ? -4.140 15.335 -0.922 1.00 73.56 107 GLN A CA 1
ATOM 886 C C . GLN A 1 107 ? -3.409 15.140 0.406 1.00 73.56 107 GLN A C 1
ATOM 888 O O . GLN A 1 107 ? -3.463 14.072 1.020 1.00 73.56 107 GLN A O 1
ATOM 893 N N . THR A 1 108 ? -2.746 16.198 0.867 1.00 79.75 108 THR A N 1
ATOM 894 C CA . THR A 1 108 ? -2.172 16.254 2.213 1.00 79.75 108 THR A CA 1
ATOM 895 C C . THR A 1 108 ? -3.223 16.795 3.172 1.00 79.75 108 THR A C 1
ATOM 897 O O . THR A 1 108 ? -3.668 17.933 3.027 1.00 79.75 108 THR A O 1
ATOM 900 N N . LEU A 1 109 ? -3.601 15.991 4.164 1.00 83.94 109 LEU A N 1
ATOM 901 C CA . LEU A 1 109 ? -4.478 16.428 5.248 1.00 83.94 109 LEU A CA 1
ATOM 902 C C . LEU A 1 109 ? -3.652 17.138 6.336 1.00 83.94 109 LEU A C 1
ATOM 904 O O . LEU A 1 109 ? -2.543 16.678 6.622 1.00 83.94 109 LEU A O 1
ATOM 908 N N . PRO A 1 110 ? -4.158 18.212 6.975 1.00 85.06 110 PRO A N 1
ATOM 909 C CA . PRO A 1 110 ? -3.474 18.877 8.091 1.00 85.06 110 PRO A CA 1
ATOM 910 C C . PRO A 1 110 ? -3.124 17.928 9.241 1.00 85.06 110 PRO A C 1
ATOM 912 O O . PRO A 1 110 ? -2.067 18.043 9.863 1.00 85.06 110 PRO A O 1
ATOM 915 N N . GLU A 1 111 ? -4.005 16.966 9.497 1.00 86.31 111 GLU A N 1
ATOM 916 C CA . GLU A 1 111 ? -3.835 15.939 10.513 1.00 86.31 111 GLU A CA 1
ATOM 917 C C . GLU A 1 111 ? -2.817 14.875 10.072 1.00 86.31 111 GLU A C 1
ATOM 919 O O . GLU A 1 111 ? -2.253 14.186 10.914 1.00 86.31 111 GLU A O 1
ATOM 924 N N . GLY A 1 112 ? -2.533 14.749 8.775 1.00 89.62 112 GLY A N 1
ATOM 925 C CA . GLY A 1 112 ? -1.767 13.654 8.185 1.00 89.62 112 GLY A CA 1
ATOM 926 C C . GLY A 1 112 ? -2.646 12.492 7.721 1.00 89.62 112 GLY A C 1
ATOM 927 O O . GLY A 1 112 ? -3.838 12.418 8.025 1.00 89.62 112 GLY A O 1
ATOM 928 N N . GLY A 1 113 ? -2.055 11.578 6.958 1.00 92.75 113 GLY A N 1
ATOM 929 C CA . GLY A 1 113 ? -2.755 10.439 6.374 1.00 92.75 113 GLY A CA 1
ATOM 930 C C . GLY A 1 113 ? -2.707 9.173 7.223 1.00 92.75 113 GLY A C 1
ATOM 931 O O . GLY A 1 113 ? -2.162 9.125 8.332 1.00 92.75 113 GLY A O 1
ATOM 932 N N . ILE A 1 114 ? -3.292 8.120 6.657 1.00 94.31 114 ILE A N 1
ATOM 933 C CA . ILE A 1 114 ? -3.262 6.763 7.188 1.00 94.31 114 ILE A CA 1
ATOM 934 C C . ILE A 1 114 ? -3.256 5.772 6.026 1.00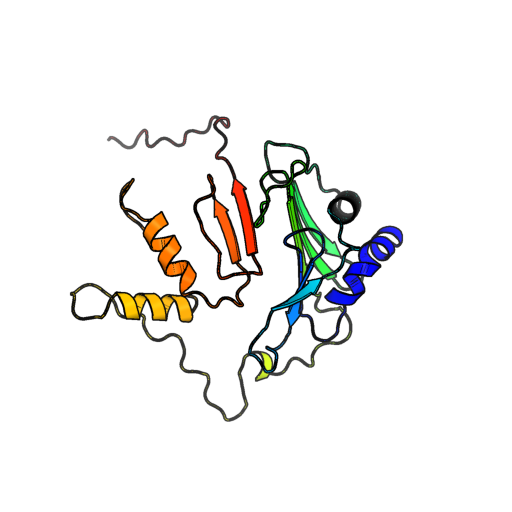 94.31 114 ILE A C 1
ATOM 936 O O . ILE A 1 114 ? -4.036 5.905 5.087 1.00 94.31 114 ILE A O 1
ATOM 940 N N . ALA A 1 115 ? -2.381 4.777 6.111 1.00 96.25 115 ALA A N 1
ATOM 941 C CA . ALA A 1 115 ? -2.378 3.618 5.241 1.00 96.25 115 ALA A CA 1
ATOM 942 C C . ALA A 1 115 ? -2.545 2.378 6.113 1.00 96.25 115 ALA A C 1
ATOM 944 O O . ALA A 1 115 ? -1.804 2.190 7.075 1.00 96.25 115 ALA A O 1
ATOM 945 N N . MET A 1 116 ? -3.511 1.533 5.794 1.00 97.25 116 MET A N 1
ATOM 946 C CA . MET A 1 116 ? -3.840 0.341 6.566 1.00 97.25 116 MET A CA 1
ATOM 947 C C . MET A 1 116 ? -4.034 -0.840 5.622 1.00 97.25 116 MET A C 1
ATOM 949 O O . MET A 1 116 ? -4.478 -0.670 4.488 1.00 97.25 116 MET A O 1
ATOM 953 N N . ALA A 1 117 ? -3.698 -2.038 6.078 1.00 98.19 117 ALA A N 1
ATOM 954 C CA . ALA A 1 117 ? -3.971 -3.277 5.376 1.00 98.19 117 ALA A CA 1
ATOM 955 C C . ALA A 1 117 ? -4.366 -4.375 6.366 1.00 98.19 117 ALA A C 1
ATOM 957 O O . ALA A 1 117 ? -3.797 -4.477 7.455 1.00 98.19 117 ALA A O 1
ATOM 958 N N . ILE A 1 118 ? -5.330 -5.205 5.971 1.00 97.62 118 ILE A N 1
ATOM 959 C CA . ILE A 1 118 ? -5.682 -6.431 6.685 1.00 97.62 118 ILE A CA 1
ATOM 960 C C . ILE A 1 118 ? -5.617 -7.578 5.689 1.00 97.62 118 ILE A C 1
ATOM 962 O O . ILE A 1 118 ? -6.435 -7.662 4.775 1.00 97.62 118 ILE A O 1
ATOM 966 N N . ARG A 1 119 ? -4.651 -8.476 5.877 1.00 95.81 119 ARG A N 1
ATOM 967 C CA . ARG A 1 119 ? -4.568 -9.724 5.120 1.00 95.81 119 ARG A CA 1
ATOM 968 C C . ARG A 1 119 ? -5.339 -10.814 5.844 1.00 95.81 119 ARG A C 1
ATOM 970 O O . ARG A 1 119 ? -5.140 -11.029 7.044 1.00 95.81 119 ARG A O 1
ATOM 977 N N . LYS A 1 120 ? -6.199 -11.514 5.110 1.00 91.94 120 LYS A N 1
ATOM 978 C CA . LYS A 1 120 ? -7.010 -12.603 5.638 1.00 91.94 120 LYS A CA 1
ATOM 979 C C . LYS A 1 120 ? -6.118 -13.715 6.190 1.00 91.94 120 LYS A C 1
ATOM 981 O O . LYS A 1 120 ? -5.166 -14.137 5.535 1.00 91.94 120 LYS A O 1
ATOM 986 N N . GLY A 1 121 ? -6.387 -14.144 7.421 1.00 86.19 121 GLY A N 1
ATOM 987 C CA . GLY A 1 121 ? -5.655 -15.248 8.031 1.00 86.19 121 GLY A CA 1
ATOM 988 C C . GLY A 1 121 ? -6.113 -16.588 7.459 1.00 86.19 121 GLY A C 1
ATOM 989 O O . GLY A 1 121 ? -7.277 -16.750 7.091 1.00 86.19 121 GLY A O 1
ATOM 990 N N . ALA A 1 122 ? -5.200 -17.558 7.383 1.00 74.31 122 ALA A N 1
ATOM 991 C CA . ALA A 1 122 ? -5.482 -18.876 6.804 1.00 74.31 122 ALA A CA 1
ATOM 992 C C . ALA A 1 122 ? -6.608 -19.620 7.549 1.00 74.31 122 ALA A C 1
ATOM 994 O O . ALA A 1 122 ? -7.353 -20.396 6.954 1.00 74.31 122 ALA A O 1
ATOM 995 N N . SER A 1 123 ? -6.767 -19.330 8.842 1.00 69.62 123 SER A N 1
ATOM 996 C CA . SER A 1 123 ? -7.759 -19.938 9.729 1.00 69.62 123 SER A CA 1
ATOM 997 C C . SER A 1 123 ? -9.165 -19.326 9.600 1.00 69.62 123 SER A C 1
ATOM 999 O O . SER A 1 123 ? -10.091 -19.806 10.248 1.00 69.62 123 SER A O 1
ATOM 1001 N N . ALA A 1 124 ? -9.363 -18.299 8.759 1.00 66.19 124 ALA A N 1
ATOM 1002 C CA . ALA A 1 124 ? -10.603 -17.512 8.641 1.00 66.19 124 ALA A CA 1
ATOM 1003 C C . ALA A 1 124 ? -11.793 -18.194 7.941 1.00 66.19 124 ALA A C 1
ATOM 1005 O O . ALA A 1 124 ? -12.671 -17.520 7.412 1.00 66.19 124 ALA A O 1
ATOM 1006 N N . GLY A 1 125 ? -11.864 -19.527 7.959 1.00 54.59 125 GLY A N 1
ATOM 1007 C CA . GLY A 1 125 ? -13.145 -20.236 7.891 1.00 54.59 125 GLY A CA 1
ATOM 1008 C C . GLY A 1 125 ? -14.034 -19.969 6.670 1.00 54.59 125 GLY A C 1
ATOM 1009 O O . GLY A 1 125 ? -15.224 -19.746 6.827 1.00 54.59 125 GLY A O 1
ATOM 1010 N N . ARG A 1 126 ? -13.463 -20.023 5.470 1.00 52.25 126 ARG A N 1
ATOM 1011 C CA . ARG A 1 126 ? -13.983 -20.624 4.223 1.00 52.25 126 ARG A CA 1
ATOM 1012 C C . ARG A 1 126 ? -12.753 -20.618 3.343 1.00 52.25 126 ARG A C 1
ATOM 1014 O O . ARG A 1 126 ? -12.516 -19.645 2.634 1.00 52.25 126 ARG A O 1
ATOM 1021 N N . ALA A 1 127 ? -11.894 -21.619 3.536 1.00 51.72 127 ALA A N 1
ATOM 1022 C CA . ALA A 1 127 ? -10.760 -21.805 2.653 1.00 51.72 127 ALA A CA 1
ATOM 1023 C C . ALA A 1 127 ? -11.337 -21.754 1.240 1.00 51.72 127 ALA A C 1
ATOM 1025 O O . ALA A 1 127 ? -12.170 -22.595 0.894 1.00 51.72 127 ALA A O 1
ATOM 1026 N N . HIS A 1 128 ? -10.949 -20.742 0.460 1.00 55.66 128 HIS A N 1
ATOM 1027 C CA . HIS A 1 128 ? -10.886 -20.936 -0.977 1.00 55.66 128 HIS A CA 1
ATOM 1028 C C . HIS A 1 128 ? -10.279 -22.326 -1.132 1.00 55.66 128 HIS A C 1
ATOM 1030 O O . HIS A 1 128 ? -9.261 -22.596 -0.488 1.00 55.66 128 HIS A O 1
ATOM 1036 N N . GLN A 1 129 ? -10.991 -23.259 -1.764 1.00 57.97 129 GLN A N 1
ATOM 1037 C CA . GLN A 1 129 ? -10.447 -24.594 -1.945 1.00 57.97 129 GLN A CA 1
ATOM 1038 C C . GLN A 1 129 ? -9.225 -24.360 -2.815 1.00 57.97 129 GLN A C 1
ATOM 1040 O O . GLN A 1 129 ? -9.360 -23.994 -3.974 1.00 57.97 129 GLN A O 1
ATOM 1045 N N . VAL A 1 130 ? -8.067 -24.365 -2.165 1.00 65.81 130 VAL A N 1
ATOM 1046 C CA . VAL A 1 130 ? -6.839 -23.872 -2.751 1.00 65.81 130 VAL A CA 1
ATOM 1047 C C . VAL A 1 130 ? -6.493 -24.851 -3.857 1.00 65.81 130 VAL A C 1
ATOM 1049 O O . VAL A 1 130 ? -6.156 -26.001 -3.572 1.00 65.81 130 VAL A O 1
ATOM 1052 N N . ASP A 1 131 ? -6.670 -24.417 -5.096 1.00 71.50 131 ASP A N 1
ATOM 1053 C CA . ASP A 1 131 ? -6.471 -25.243 -6.279 1.00 71.50 131 ASP A CA 1
ATOM 1054 C C . ASP A 1 131 ? -5.170 -24.812 -6.954 1.00 71.50 131 ASP A C 1
ATOM 1056 O O . ASP A 1 131 ? -4.753 -23.657 -6.883 1.00 71.50 131 ASP A O 1
ATOM 1060 N N . PHE A 1 132 ? -4.510 -25.734 -7.643 1.00 75.12 132 PHE A N 1
ATOM 1061 C CA . PHE A 1 132 ? -3.342 -25.438 -8.464 1.00 75.12 132 PHE A CA 1
ATOM 1062 C C . PHE A 1 132 ? -3.623 -24.298 -9.458 1.00 75.12 132 PHE A C 1
ATOM 1064 O O . PHE A 1 132 ? -2.736 -23.480 -9.732 1.00 75.12 132 PHE A O 1
ATOM 1071 N N . SER A 1 133 ? -4.872 -24.163 -9.915 1.00 71.44 133 SER A N 1
ATOM 1072 C CA . SER A 1 133 ? -5.297 -23.066 -10.784 1.00 71.44 133 SER A CA 1
ATOM 1073 C C . SER A 1 133 ? -5.112 -21.677 -10.169 1.00 71.44 133 SER A C 1
ATOM 1075 O O . SER A 1 133 ? -4.944 -20.716 -10.921 1.00 71.44 133 SER A O 1
ATOM 1077 N N . ASP A 1 134 ? -5.072 -21.555 -8.838 1.00 69.31 134 ASP A N 1
ATOM 1078 C CA . ASP A 1 134 ? -4.838 -20.289 -8.125 1.00 69.31 134 ASP A CA 1
ATOM 1079 C C . ASP A 1 134 ? -3.429 -19.735 -8.390 1.00 69.31 134 ASP A C 1
ATOM 1081 O O . ASP A 1 134 ? -3.196 -18.529 -8.311 1.00 69.31 134 ASP A O 1
ATOM 1085 N N . TRP A 1 135 ? -2.505 -20.604 -8.805 1.00 71.19 135 TRP A N 1
ATOM 1086 C CA . TRP A 1 135 ? -1.159 -20.253 -9.263 1.00 71.19 135 TRP A CA 1
ATOM 1087 C C . TRP A 1 135 ? -0.994 -20.371 -10.780 1.00 71.19 135 TRP A C 1
ATOM 1089 O O . TRP A 1 135 ? 0.128 -20.411 -11.283 1.00 71.19 135 TRP A O 1
ATOM 1099 N N . GLY A 1 136 ? -2.100 -20.462 -11.524 1.00 71.06 136 GLY A N 1
ATOM 1100 C CA . GLY A 1 136 ? -2.079 -20.682 -12.970 1.00 71.06 136 GLY A CA 1
ATOM 1101 C C . GLY A 1 136 ? -1.581 -22.073 -13.374 1.00 71.06 136 GLY A C 1
ATOM 1102 O O . GLY A 1 136 ? -1.258 -22.288 -14.543 1.00 71.06 136 GLY A O 1
ATOM 1103 N N . LEU A 1 137 ? -1.514 -23.017 -12.431 1.00 77.94 137 LEU A N 1
ATOM 1104 C CA . LEU A 1 137 ? -1.109 -24.393 -12.685 1.00 77.94 137 LEU A CA 1
ATOM 1105 C C . LEU A 1 137 ? -2.358 -25.213 -13.016 1.00 77.94 137 LEU A C 1
ATOM 1107 O O . LEU A 1 137 ? -3.253 -25.370 -12.195 1.00 77.94 137 LEU A O 1
ATOM 1111 N N . VAL A 1 138 ? -2.432 -25.728 -14.239 1.00 79.56 138 VAL A N 1
ATOM 1112 C CA . VAL A 1 138 ? -3.544 -26.573 -14.691 1.00 79.56 138 VAL A CA 1
ATOM 1113 C C . VAL A 1 138 ? -2.973 -27.927 -15.071 1.00 79.56 138 VAL A C 1
ATOM 1115 O O . VAL A 1 138 ? -2.031 -28.000 -15.860 1.00 79.56 138 VAL A O 1
ATOM 1118 N N . GLU A 1 139 ? -3.532 -28.997 -14.510 1.00 81.19 139 GLU A N 1
ATOM 1119 C CA . GLU A 1 139 ? -3.077 -30.357 -14.788 1.00 81.19 139 GLU A CA 1
ATOM 1120 C C . GLU A 1 139 ? -3.130 -30.651 -16.300 1.00 81.19 139 GLU A C 1
ATOM 1122 O O . GLU A 1 139 ? -4.106 -30.343 -16.984 1.00 81.19 139 GLU A O 1
ATOM 1127 N N . GLY A 1 140 ? -2.034 -31.181 -16.851 1.00 83.12 140 GLY A N 1
ATOM 1128 C CA . GLY A 1 140 ? -1.890 -31.428 -18.291 1.00 83.12 140 GLY A CA 1
ATOM 1129 C C . GLY A 1 140 ? -1.569 -30.194 -19.149 1.00 83.12 140 GLY A C 1
ATOM 1130 O O . GLY A 1 140 ? -1.341 -30.344 -20.350 1.00 83.12 140 GLY A O 1
ATOM 1131 N N . ARG A 1 141 ? -1.493 -28.987 -18.570 1.00 78.12 141 ARG A N 1
ATOM 1132 C CA . ARG A 1 141 ? -1.031 -27.772 -19.255 1.00 78.12 141 ARG A CA 1
ATOM 1133 C C . ARG A 1 141 ? 0.410 -27.460 -18.850 1.00 78.12 141 ARG A C 1
ATOM 1135 O O . ARG A 1 141 ? 0.768 -27.548 -17.679 1.00 78.12 141 ARG A O 1
ATOM 1142 N N . GLY A 1 142 ? 1.243 -27.079 -19.819 1.00 72.69 142 GLY A N 1
ATOM 1143 C CA . GLY A 1 142 ? 2.564 -26.529 -19.515 1.00 72.69 142 GLY A CA 1
ATOM 1144 C C . GLY A 1 142 ? 2.435 -25.272 -18.652 1.00 72.69 142 GLY A C 1
ATOM 1145 O O . GLY A 1 142 ? 1.474 -24.513 -18.801 1.00 72.69 142 GLY A O 1
ATOM 1146 N N . VAL A 1 143 ? 3.397 -25.061 -17.754 1.00 70.38 143 VAL A N 1
ATOM 1147 C CA . VAL A 1 143 ? 3.519 -23.801 -17.009 1.00 70.38 143 VAL A CA 1
ATOM 1148 C C . VAL A 1 143 ? 3.677 -22.660 -18.020 1.00 70.38 143 VAL A C 1
ATOM 1150 O O . VAL A 1 143 ? 4.252 -22.873 -19.090 1.00 70.38 143 VAL A O 1
ATOM 1153 N N . GLN A 1 144 ? 3.169 -21.465 -17.704 1.00 62.25 144 GLN A N 1
ATOM 1154 C CA . GLN A 1 144 ? 3.484 -20.266 -18.488 1.00 62.25 144 GLN A CA 1
ATOM 1155 C C . GLN A 1 144 ? 5.000 -20.194 -18.715 1.00 62.25 144 GLN A C 1
ATOM 1157 O O . GLN A 1 144 ? 5.762 -20.494 -17.792 1.00 62.25 144 GLN A O 1
ATOM 1162 N N . GLU A 1 145 ? 5.431 -19.826 -19.929 1.00 59.00 145 GLU A N 1
ATOM 1163 C CA . GLU A 1 145 ? 6.847 -19.552 -20.177 1.00 59.00 145 GLU A CA 1
ATOM 1164 C C . GLU A 1 145 ? 7.322 -18.560 -19.111 1.00 59.00 145 GLU A C 1
ATOM 1166 O O . GLU A 1 145 ? 6.778 -17.463 -18.971 1.00 59.00 145 GLU A O 1
ATOM 1171 N N . GLY A 1 146 ? 8.264 -19.012 -18.279 1.00 57.06 146 GLY A N 1
ATOM 1172 C CA . GLY A 1 146 ? 8.835 -18.194 -17.220 1.00 57.06 146 GLY A CA 1
ATOM 1173 C C . GLY A 1 146 ? 9.575 -16.993 -17.803 1.00 57.06 146 GLY A C 1
ATOM 1174 O O . GLY A 1 146 ? 9.769 -16.903 -19.013 1.00 57.06 146 GLY A O 1
ATOM 1175 N N . PHE A 1 147 ? 10.003 -16.090 -16.918 1.00 55.66 147 PHE A N 1
ATOM 1176 C CA . PHE A 1 147 ? 10.765 -14.880 -17.236 1.00 55.66 147 PHE A CA 1
ATOM 1177 C C . PHE A 1 147 ? 11.642 -15.040 -18.481 1.00 55.66 147 PHE A C 1
ATOM 1179 O O . PHE A 1 147 ? 12.634 -15.777 -18.469 1.00 55.66 147 PHE A O 1
ATOM 1186 N N . HIS A 1 148 ? 11.290 -14.334 -19.556 1.00 61.91 148 HIS A N 1
ATOM 1187 C CA . HIS A 1 148 ? 12.205 -14.203 -20.675 1.00 61.91 148 HIS A CA 1
ATOM 1188 C C . HIS A 1 148 ? 13.464 -13.523 -20.144 1.00 61.91 148 HIS A C 1
ATOM 1190 O O . HIS A 1 148 ? 13.380 -12.539 -19.407 1.00 61.91 148 HIS A O 1
ATOM 1196 N N . HIS A 1 149 ? 14.638 -14.045 -20.507 1.00 61.81 149 HIS A N 1
ATOM 1197 C CA . HIS A 1 149 ? 15.898 -13.356 -20.257 1.00 61.81 149 HIS A CA 1
ATOM 1198 C C . HIS A 1 149 ? 15.755 -11.910 -20.742 1.00 61.81 149 HIS A C 1
ATOM 1200 O O . HIS A 1 149 ? 15.707 -11.670 -21.949 1.00 61.81 149 HIS A O 1
ATOM 1206 N N . VAL A 1 150 ? 15.672 -10.953 -19.810 1.00 64.00 150 VAL A N 1
ATOM 1207 C CA . VAL A 1 150 ? 15.698 -9.533 -20.159 1.00 64.00 150 VAL A CA 1
ATOM 1208 C C . VAL A 1 150 ? 17.005 -9.324 -20.908 1.00 64.00 150 VAL A C 1
ATOM 1210 O O . VAL A 1 150 ? 18.085 -9.605 -20.375 1.00 64.00 150 VAL A O 1
ATOM 1213 N N . ALA A 1 151 ? 16.895 -8.933 -22.178 1.00 66.31 151 ALA A N 1
ATOM 1214 C CA . ALA A 1 151 ? 18.044 -8.830 -23.059 1.00 66.31 151 ALA A CA 1
ATOM 1215 C C . ALA A 1 151 ? 19.108 -7.956 -22.392 1.00 66.31 151 ALA A C 1
ATOM 1217 O O . ALA A 1 151 ? 18.818 -6.868 -21.892 1.00 66.31 151 ALA A O 1
ATOM 1218 N N . LYS A 1 152 ? 20.356 -8.428 -22.367 1.00 70.00 152 LYS A N 1
ATOM 1219 C CA . LYS A 1 152 ? 21.458 -7.617 -21.859 1.00 70.00 152 LYS A CA 1
ATOM 1220 C C . LYS A 1 152 ? 21.662 -6.441 -22.815 1.00 70.00 152 LYS A C 1
ATOM 1222 O O . LYS A 1 152 ? 22.222 -6.603 -23.895 1.00 70.00 152 LYS A O 1
ATOM 1227 N N . ILE A 1 153 ? 21.233 -5.255 -22.402 1.00 72.25 153 ILE A N 1
ATOM 1228 C CA . ILE A 1 153 ? 21.429 -4.011 -23.149 1.00 72.25 153 ILE A CA 1
ATOM 1229 C C . ILE A 1 153 ? 22.868 -3.534 -22.894 1.00 72.25 153 ILE A C 1
ATOM 1231 O O . ILE A 1 153 ? 23.110 -2.714 -22.013 1.00 72.25 153 ILE A O 1
ATOM 1235 N N . ALA A 1 154 ? 23.850 -4.106 -23.594 1.00 74.06 154 ALA A N 1
ATOM 1236 C CA . ALA A 1 154 ? 25.264 -3.758 -23.391 1.00 74.06 154 ALA A CA 1
ATOM 1237 C C . ALA A 1 154 ? 26.018 -3.374 -24.670 1.00 74.06 154 ALA A C 1
ATOM 1239 O O . ALA A 1 154 ? 27.018 -2.670 -24.580 1.00 74.06 154 ALA A O 1
ATOM 1240 N N . ASP A 1 155 ? 25.564 -3.811 -25.845 1.00 69.06 155 ASP A N 1
ATOM 1241 C CA . ASP A 1 155 ? 26.308 -3.667 -27.104 1.00 69.06 155 ASP A CA 1
ATOM 1242 C C . ASP A 1 155 ? 25.550 -2.885 -28.194 1.00 69.06 155 ASP A C 1
ATOM 1244 O O . ASP A 1 155 ? 25.974 -2.863 -29.347 1.00 69.06 155 ASP A O 1
ATOM 1248 N N . GLY A 1 156 ? 24.433 -2.236 -27.842 1.00 69.88 156 GLY A N 1
ATOM 1249 C CA . GLY A 1 156 ? 23.650 -1.393 -28.754 1.00 69.88 156 GLY A CA 1
ATOM 1250 C C . GLY A 1 156 ? 22.829 -2.151 -29.803 1.00 69.88 156 GLY A C 1
ATOM 1251 O O . GLY A 1 156 ? 22.249 -1.518 -30.680 1.00 69.88 156 GLY A O 1
ATOM 1252 N N . ARG A 1 157 ? 22.762 -3.488 -29.733 1.00 73.56 157 ARG A N 1
ATOM 1253 C CA . ARG A 1 157 ? 21.988 -4.307 -30.684 1.00 73.56 157 ARG A CA 1
ATOM 1254 C C . ARG A 1 157 ? 20.529 -4.514 -30.283 1.00 73.56 157 ARG A C 1
ATOM 1256 O O . ARG A 1 157 ? 19.706 -4.819 -31.140 1.00 73.56 157 ARG A O 1
ATOM 1263 N N . ALA A 1 158 ? 20.217 -4.377 -28.996 1.00 78.94 158 ALA A N 1
ATOM 1264 C CA . ALA A 1 158 ? 18.871 -4.547 -28.461 1.00 78.94 158 ALA A CA 1
ATOM 1265 C C . ALA A 1 158 ? 18.133 -3.205 -28.359 1.00 78.94 158 ALA A C 1
ATOM 1267 O O . ALA A 1 158 ? 18.732 -2.189 -27.997 1.00 78.94 158 ALA A O 1
ATOM 1268 N N . ASP A 1 159 ? 16.821 -3.221 -28.605 1.00 86.88 159 ASP A N 1
ATOM 1269 C CA . ASP A 1 159 ? 15.947 -2.100 -28.261 1.00 86.88 159 ASP A CA 1
ATOM 1270 C C . ASP A 1 159 ? 15.875 -1.973 -26.732 1.00 86.88 159 ASP A C 1
ATOM 1272 O O . ASP A 1 159 ? 15.178 -2.720 -26.041 1.00 86.88 159 ASP A O 1
ATOM 1276 N N . ALA A 1 160 ? 16.638 -1.018 -26.204 1.00 87.12 160 ALA A N 1
ATOM 1277 C CA . ALA A 1 160 ? 16.738 -0.761 -24.777 1.00 87.12 160 ALA A CA 1
ATOM 1278 C C . ALA A 1 160 ? 15.396 -0.364 -24.146 1.00 87.12 160 ALA A C 1
ATOM 1280 O O . ALA A 1 160 ? 15.145 -0.671 -22.981 1.00 87.12 160 ALA A O 1
ATOM 1281 N N . VAL A 1 161 ? 14.536 0.323 -24.905 1.00 88.88 161 VAL A N 1
ATOM 1282 C CA . VAL A 1 161 ? 13.236 0.786 -24.415 1.00 88.88 161 VAL A CA 1
ATOM 1283 C C . VAL A 1 161 ? 12.284 -0.392 -24.307 1.00 88.88 161 VAL A C 1
ATOM 1285 O O . VAL A 1 161 ? 11.630 -0.539 -23.275 1.00 88.88 161 VAL A O 1
ATOM 1288 N N . GLN A 1 162 ? 12.224 -1.241 -25.334 1.00 87.88 162 GLN A N 1
ATOM 1289 C CA . GLN A 1 162 ? 11.373 -2.427 -25.298 1.00 87.88 162 GLN A CA 1
ATOM 1290 C C . GLN A 1 162 ? 11.816 -3.391 -24.194 1.00 87.88 162 GLN A C 1
ATOM 1292 O O . GLN A 1 162 ? 10.993 -3.800 -23.384 1.00 87.88 162 GLN A O 1
ATOM 1297 N N . ALA A 1 163 ? 13.119 -3.649 -24.067 1.00 87.50 163 ALA A N 1
ATOM 1298 C CA . ALA A 1 163 ? 13.642 -4.513 -23.010 1.00 87.50 163 ALA A CA 1
ATOM 1299 C C . ALA A 1 163 ? 13.336 -3.978 -21.596 1.00 87.50 163 ALA A C 1
ATOM 1301 O O . ALA A 1 163 ? 13.011 -4.753 -20.696 1.00 87.50 163 ALA A O 1
ATOM 1302 N N . LEU A 1 164 ? 13.388 -2.655 -21.393 1.00 88.50 164 LEU A N 1
ATOM 1303 C CA . LEU A 1 164 ? 12.987 -2.039 -20.127 1.00 88.50 164 LEU A CA 1
ATOM 1304 C C . LEU A 1 164 ? 11.483 -2.189 -19.867 1.00 88.50 164 LEU A C 1
ATOM 1306 O O . LEU A 1 164 ? 11.093 -2.499 -18.744 1.00 88.50 164 LEU A O 1
ATOM 1310 N N . LYS A 1 165 ? 10.636 -1.990 -20.884 1.00 89.62 165 LYS A N 1
ATOM 1311 C CA . LYS A 1 165 ? 9.187 -2.207 -20.764 1.00 89.62 165 LYS A CA 1
ATOM 1312 C C . LYS A 1 165 ? 8.866 -3.654 -20.420 1.00 89.62 165 LYS A C 1
ATOM 1314 O O . LYS A 1 165 ? 8.074 -3.886 -19.514 1.00 89.62 165 LYS A O 1
ATOM 1319 N N . ASP A 1 166 ? 9.514 -4.606 -21.079 1.00 87.19 166 ASP A N 1
ATOM 1320 C CA . ASP A 1 166 ? 9.320 -6.030 -20.817 1.00 87.19 166 ASP A CA 1
ATOM 1321 C C . ASP A 1 166 ? 9.730 -6.381 -19.382 1.00 87.19 166 ASP A C 1
ATOM 1323 O O . ASP A 1 166 ? 8.992 -7.080 -18.691 1.00 87.19 166 ASP A O 1
ATOM 1327 N N . ALA A 1 167 ? 10.848 -5.834 -18.891 1.00 89.06 167 ALA A N 1
ATOM 1328 C CA . ALA A 1 167 ? 11.272 -6.004 -17.502 1.00 89.06 167 ALA A CA 1
ATOM 1329 C C . ALA A 1 167 ? 10.243 -5.444 -16.501 1.00 89.06 167 ALA A C 1
ATOM 1331 O O . ALA A 1 167 ? 9.984 -6.060 -15.468 1.00 89.06 167 ALA A O 1
ATOM 1332 N N . VAL A 1 168 ? 9.627 -4.296 -16.808 1.00 91.00 168 VAL A N 1
ATOM 1333 C CA . VAL A 1 168 ? 8.550 -3.717 -15.988 1.00 91.00 168 VAL A CA 1
ATOM 1334 C C . VAL A 1 168 ? 7.310 -4.611 -15.993 1.00 91.00 168 VAL A C 1
ATOM 1336 O O . VAL A 1 168 ? 6.791 -4.913 -14.922 1.00 91.00 168 VAL A O 1
ATOM 1339 N N . GLN A 1 169 ? 6.850 -5.064 -17.166 1.00 87.38 169 GLN A N 1
ATOM 1340 C CA . GLN A 1 169 ? 5.666 -5.931 -17.280 1.00 87.38 169 GLN A CA 1
ATOM 1341 C C . GLN A 1 169 ? 5.861 -7.282 -16.588 1.00 87.38 169 GLN A C 1
ATOM 1343 O O . GLN A 1 169 ? 4.915 -7.851 -16.055 1.00 87.38 169 GLN A O 1
ATOM 1348 N N . GLN A 1 170 ? 7.096 -7.782 -16.561 1.00 85.31 1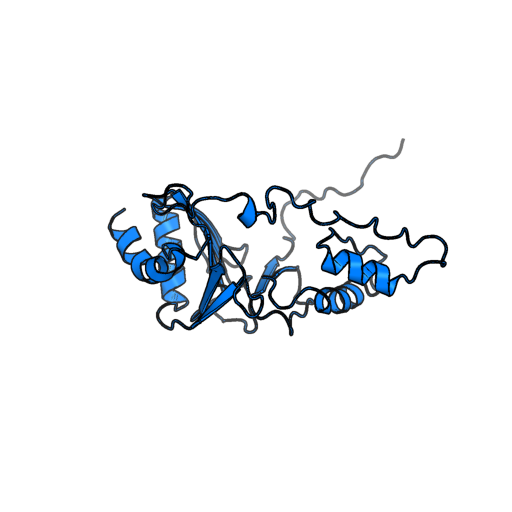70 GLN A N 1
ATOM 1349 C CA . GLN A 1 170 ? 7.451 -9.012 -15.857 1.00 85.31 170 GLN A CA 1
ATOM 1350 C C . GLN A 1 170 ? 7.599 -8.817 -14.339 1.00 85.31 170 GLN A C 1
ATOM 1352 O O . GLN A 1 170 ? 7.786 -9.792 -13.619 1.00 85.31 170 GLN A O 1
ATOM 1357 N N . GLY A 1 171 ? 7.527 -7.586 -13.821 1.00 87.50 171 GLY A N 1
ATOM 1358 C CA . GLY A 1 171 ? 7.702 -7.317 -12.393 1.00 87.50 171 GLY A CA 1
ATOM 1359 C C . GLY A 1 171 ? 9.144 -7.506 -11.911 1.00 87.50 171 GLY A C 1
ATOM 1360 O O . GLY A 1 171 ? 9.369 -7.900 -10.767 1.00 87.50 171 GLY A O 1
ATOM 1361 N N . CYS A 1 172 ? 10.136 -7.258 -12.772 1.00 88.69 172 CYS A N 1
ATOM 1362 C CA . CYS A 1 172 ? 11.541 -7.342 -12.388 1.00 88.69 172 CYS A CA 1
ATOM 1363 C C . CYS A 1 172 ? 11.921 -6.265 -11.360 1.00 88.69 172 CYS A C 1
ATOM 1365 O O . CYS A 1 172 ? 11.457 -5.125 -11.406 1.00 88.69 172 CYS A O 1
ATOM 1367 N N . ASN A 1 173 ? 12.872 -6.602 -10.487 1.00 90.50 173 ASN A N 1
ATOM 1368 C CA . ASN A 1 173 ? 13.531 -5.616 -9.635 1.00 90.50 173 ASN A CA 1
ATOM 1369 C C . ASN A 1 173 ? 14.455 -4.738 -10.491 1.00 90.50 173 ASN A C 1
ATOM 1371 O O . ASN A 1 173 ? 15.425 -5.234 -11.067 1.00 90.50 173 ASN A O 1
ATOM 1375 N N . ILE A 1 174 ? 14.169 -3.436 -10.563 1.00 90.81 174 ILE A N 1
ATOM 1376 C CA . ILE A 1 174 ? 14.908 -2.476 -11.394 1.00 90.81 174 ILE A CA 1
ATOM 1377 C C . ILE A 1 174 ? 15.633 -1.468 -10.501 1.00 90.81 174 ILE A C 1
ATOM 1379 O O . ILE A 1 174 ? 15.016 -0.789 -9.683 1.00 90.81 174 ILE A O 1
ATOM 1383 N N . LEU A 1 175 ? 16.945 -1.327 -10.708 1.00 93.12 175 LEU A N 1
ATOM 1384 C CA . LEU A 1 175 ? 17.767 -0.285 -10.094 1.00 93.12 175 LEU A CA 1
ATOM 1385 C C . LEU A 1 175 ? 18.149 0.762 -11.145 1.00 93.12 175 LEU A C 1
ATOM 1387 O O . LEU A 1 175 ? 18.842 0.453 -12.112 1.00 93.12 175 LEU A O 1
ATOM 1391 N N . ILE A 1 176 ? 17.747 2.016 -10.927 1.00 92.06 176 ILE A N 1
ATOM 1392 C CA . ILE A 1 176 ? 18.188 3.157 -11.738 1.00 92.06 176 ILE A CA 1
ATOM 1393 C C . ILE A 1 176 ? 19.323 3.865 -10.995 1.00 92.06 176 ILE A C 1
ATOM 1395 O O . ILE A 1 176 ? 19.100 4.560 -10.005 1.00 92.06 176 ILE A O 1
ATOM 1399 N N . SER A 1 177 ? 20.552 3.701 -11.481 1.00 92.19 177 SER A N 1
ATOM 1400 C CA . SER A 1 177 ? 21.764 4.275 -10.885 1.00 92.19 177 SER A CA 1
ATOM 1401 C C . SER A 1 177 ? 22.452 5.276 -11.815 1.00 92.19 177 SER A C 1
ATOM 1403 O O . SER A 1 177 ? 22.394 5.143 -13.033 1.00 92.19 177 SER A O 1
ATOM 1405 N N . GLY A 1 178 ? 23.145 6.261 -11.240 1.00 91.56 178 GLY A N 1
ATOM 1406 C CA . GLY A 1 178 ? 23.849 7.319 -11.971 1.00 91.56 178 GLY A CA 1
ATOM 1407 C C . GLY A 1 178 ? 24.200 8.502 -11.065 1.00 91.56 178 GLY A C 1
ATOM 1408 O O . GLY A 1 178 ? 23.660 8.622 -9.960 1.00 91.56 178 GLY A O 1
ATOM 1409 N N . GLY A 1 179 ? 25.081 9.394 -11.528 1.00 89.94 179 GLY A N 1
ATOM 1410 C CA . GLY A 1 179 ? 25.524 10.573 -10.768 1.00 89.94 179 GLY A CA 1
ATOM 1411 C C . GLY A 1 179 ? 24.379 11.502 -10.333 1.00 89.94 179 GLY A C 1
ATOM 1412 O O . GLY A 1 179 ? 23.239 11.385 -10.796 1.00 89.94 179 GLY A O 1
ATOM 1413 N N . THR A 1 180 ? 24.643 12.431 -9.418 1.00 83.94 180 THR A N 1
ATOM 1414 C CA . THR A 1 180 ? 23.658 13.449 -9.011 1.00 83.94 180 THR A CA 1
ATOM 1415 C C . THR A 1 180 ? 23.213 14.279 -10.221 1.00 83.94 180 THR A C 1
ATOM 1417 O O . THR A 1 180 ? 24.008 14.542 -11.116 1.00 83.94 180 THR A O 1
ATOM 1420 N N . SER A 1 181 ? 21.934 14.667 -10.270 1.00 83.12 181 SER A N 1
ATOM 1421 C CA . SER A 1 181 ? 21.362 15.482 -11.358 1.00 83.12 181 SER A CA 1
ATOM 1422 C C . SER A 1 181 ? 21.381 14.852 -12.768 1.00 83.12 181 SER A C 1
ATOM 1424 O O . SER A 1 181 ? 21.227 15.538 -13.769 1.00 83.12 181 SER A O 1
ATOM 1426 N N . THR A 1 182 ? 21.523 13.527 -12.877 1.00 87.56 182 THR A N 1
ATOM 1427 C CA . THR A 1 182 ? 21.503 12.806 -14.173 1.00 87.56 182 THR A CA 1
ATOM 1428 C C . THR A 1 182 ? 20.098 12.423 -14.662 1.00 87.56 182 THR A C 1
ATOM 1430 O O . THR A 1 182 ? 19.963 11.669 -15.619 1.00 87.56 182 THR A O 1
ATOM 1433 N N . GLY A 1 183 ? 19.036 12.908 -14.008 1.00 90.69 183 GLY A N 1
ATOM 1434 C CA . GLY A 1 183 ? 17.652 12.625 -14.413 1.00 90.69 183 GLY A CA 1
ATOM 1435 C C . GLY A 1 183 ? 17.104 11.262 -13.972 1.00 90.69 183 GLY A C 1
ATOM 1436 O O . GLY A 1 183 ? 16.125 10.793 -14.545 1.00 90.69 183 GLY A O 1
ATOM 1437 N N . LYS A 1 184 ? 17.685 10.621 -12.945 1.00 95.00 184 LYS A N 1
ATOM 1438 C CA . LYS A 1 184 ? 17.207 9.324 -12.413 1.00 95.00 184 LYS A CA 1
ATOM 1439 C C . LYS A 1 184 ? 15.722 9.343 -12.050 1.00 95.00 184 LYS A C 1
ATOM 1441 O O . LYS A 1 184 ? 14.972 8.498 -12.528 1.00 95.00 184 LYS A O 1
ATOM 1446 N N . THR A 1 185 ? 15.294 10.330 -11.261 1.00 92.75 185 THR A N 1
ATOM 1447 C CA . THR A 1 185 ? 13.885 10.500 -10.883 1.00 92.75 185 THR A CA 1
ATOM 1448 C C . THR A 1 185 ? 13.009 10.745 -12.113 1.00 92.75 185 THR A C 1
ATOM 1450 O O . THR A 1 185 ? 11.906 10.216 -12.210 1.00 92.75 185 THR A O 1
ATOM 1453 N N . THR A 1 186 ? 13.499 11.501 -13.101 1.00 94.25 186 THR A N 1
ATOM 1454 C CA . THR A 1 186 ? 12.782 11.746 -14.361 1.00 94.25 186 THR A CA 1
ATOM 1455 C C . THR A 1 186 ? 12.558 10.452 -15.138 1.00 94.25 186 THR A C 1
ATOM 1457 O O . THR A 1 186 ? 11.439 10.188 -15.577 1.00 94.25 186 THR A O 1
ATOM 1460 N N . LEU A 1 187 ? 13.595 9.619 -15.267 1.00 93.69 187 LEU A N 1
ATOM 1461 C CA . LEU A 1 187 ? 13.483 8.308 -15.899 1.00 93.69 187 LEU A CA 1
ATOM 1462 C C . LEU A 1 187 ? 12.529 7.404 -15.113 1.00 93.69 187 LEU A C 1
ATOM 1464 O O . LEU A 1 187 ? 11.618 6.832 -15.706 1.00 93.69 187 LEU A O 1
ATOM 1468 N N . PHE A 1 188 ? 12.675 7.333 -13.787 1.00 94.81 188 PHE A N 1
ATOM 1469 C CA . PHE A 1 188 ? 11.786 6.558 -12.919 1.00 94.81 188 PHE A CA 1
ATOM 1470 C C . PHE A 1 188 ? 10.315 6.952 -13.113 1.00 94.81 188 PHE A C 1
ATOM 1472 O O . PHE A 1 188 ? 9.465 6.097 -13.352 1.00 94.81 188 PHE A O 1
ATOM 1479 N N . ASN A 1 189 ? 10.026 8.256 -13.118 1.00 94.88 189 ASN A N 1
ATOM 1480 C CA . ASN A 1 189 ? 8.685 8.790 -13.346 1.00 94.88 189 ASN A CA 1
ATOM 1481 C C . ASN A 1 189 ? 8.110 8.434 -14.720 1.00 94.88 189 ASN A C 1
ATOM 1483 O O . ASN A 1 189 ? 6.892 8.366 -14.855 1.00 94.88 189 ASN A O 1
ATOM 1487 N N . ARG A 1 190 ? 8.945 8.199 -15.741 1.00 94.38 190 ARG A N 1
ATOM 1488 C CA . ARG A 1 190 ? 8.485 7.701 -17.045 1.00 94.38 190 ARG A CA 1
ATOM 1489 C C . ARG A 1 190 ? 8.226 6.198 -17.015 1.00 94.38 190 ARG A C 1
ATOM 1491 O O . ARG A 1 190 ? 7.231 5.765 -17.596 1.00 94.38 190 ARG A O 1
ATOM 1498 N N . VAL A 1 191 ? 9.108 5.441 -16.364 1.00 93.50 191 VAL A N 1
ATOM 1499 C CA . VAL A 1 191 ? 9.063 3.973 -16.258 1.00 93.50 191 VAL A CA 1
ATOM 1500 C C . VAL A 1 191 ? 7.852 3.514 -15.451 1.00 93.50 191 VAL A C 1
ATOM 1502 O O . VAL A 1 191 ? 7.144 2.610 -15.880 1.00 93.50 191 VAL A O 1
ATOM 1505 N N . ILE A 1 192 ? 7.533 4.182 -14.340 1.00 94.38 192 ILE A N 1
ATOM 1506 C CA . ILE A 1 192 ? 6.388 3.808 -13.495 1.00 94.38 192 ILE A CA 1
ATOM 1507 C C . ILE A 1 192 ? 5.026 3.968 -14.198 1.00 94.38 192 ILE A C 1
ATOM 1509 O O . ILE A 1 192 ? 4.039 3.366 -13.783 1.00 94.38 192 ILE A O 1
ATOM 1513 N N . GLN A 1 193 ? 4.965 4.729 -15.300 1.00 91.81 193 GLN A N 1
ATOM 1514 C CA . GLN A 1 193 ? 3.765 4.846 -16.148 1.00 91.81 193 GLN A CA 1
ATOM 1515 C C . GLN A 1 193 ? 3.527 3.629 -17.048 1.00 91.81 193 GLN A C 1
ATOM 1517 O O . GLN A 1 193 ? 2.480 3.573 -17.702 1.00 91.81 193 GLN A O 1
ATOM 1522 N N . GLU A 1 194 ? 4.510 2.730 -17.141 1.00 93.50 194 GLU A N 1
ATOM 1523 C CA . GLU A 1 194 ? 4.419 1.461 -17.864 1.00 93.50 194 GLU A CA 1
ATOM 1524 C C . GLU A 1 194 ? 3.967 0.317 -16.939 1.00 93.50 194 GLU A C 1
ATOM 1526 O O . GLU A 1 194 ? 3.497 -0.695 -17.437 1.00 93.50 194 GLU A O 1
ATOM 1531 N N . VAL A 1 195 ? 4.052 0.469 -15.610 1.00 93.94 195 VAL A N 1
ATOM 1532 C CA . VAL A 1 195 ? 3.486 -0.504 -14.654 1.00 93.94 195 VAL A CA 1
ATOM 1533 C C . VAL A 1 195 ? 1.969 -0.582 -14.857 1.00 93.94 195 VAL A C 1
ATOM 1535 O O . VAL A 1 195 ? 1.334 0.458 -15.051 1.00 93.94 195 VAL A O 1
ATOM 1538 N N . ASP A 1 196 ? 1.381 -1.785 -14.788 1.00 93.00 196 ASP A N 1
ATOM 1539 C CA . ASP A 1 196 ? -0.077 -1.947 -14.881 1.00 93.00 196 ASP A CA 1
ATOM 1540 C C . ASP A 1 196 ? -0.764 -1.062 -13.830 1.00 93.00 196 ASP A C 1
ATOM 1542 O O . ASP A 1 196 ? -0.533 -1.211 -12.631 1.00 93.00 196 ASP A O 1
ATOM 1546 N N . HIS A 1 197 ? -1.617 -0.152 -14.300 1.00 93.81 197 HIS A N 1
ATOM 1547 C CA . HIS A 1 197 ? -2.429 0.773 -13.510 1.00 93.81 197 HIS A CA 1
ATOM 1548 C C . HIS A 1 197 ? -3.285 0.120 -12.413 1.00 93.81 197 HIS A C 1
ATOM 1550 O O . HIS A 1 197 ? -3.685 0.788 -11.462 1.00 93.81 197 HIS A O 1
ATOM 1556 N N . ARG A 1 198 ? -3.563 -1.183 -12.524 1.00 94.12 198 ARG A N 1
ATOM 1557 C CA . ARG A 1 198 ? -4.295 -1.968 -11.515 1.00 94.12 198 ARG A CA 1
ATOM 1558 C C . ARG A 1 198 ? -3.426 -2.378 -10.321 1.00 94.12 198 ARG A C 1
ATOM 1560 O O . ARG A 1 198 ? -3.927 -2.956 -9.355 1.00 94.12 198 ARG A O 1
ATOM 1567 N N . THR A 1 199 ? -2.122 -2.123 -10.388 1.00 93.69 199 THR A N 1
ATOM 1568 C CA . THR A 1 199 ? -1.161 -2.461 -9.336 1.00 93.69 199 THR A CA 1
ATOM 1569 C C . THR A 1 199 ? -1.320 -1.513 -8.155 1.00 93.69 199 THR A C 1
ATOM 1571 O O . THR A 1 199 ? -1.408 -0.299 -8.322 1.00 93.69 199 THR A O 1
ATOM 1574 N N . ARG A 1 200 ? -1.304 -2.059 -6.934 1.00 96.00 200 ARG A N 1
ATOM 1575 C CA . ARG A 1 200 ? -1.184 -1.238 -5.727 1.00 96.00 200 ARG A CA 1
ATOM 1576 C C . ARG A 1 200 ? 0.252 -0.739 -5.589 1.00 96.00 200 ARG A C 1
ATOM 1578 O O . ARG A 1 200 ? 1.161 -1.560 -5.491 1.00 96.00 200 ARG A O 1
ATOM 1585 N N . VAL A 1 201 ? 0.461 0.575 -5.543 1.00 96.25 201 VAL A N 1
ATOM 1586 C CA . VAL A 1 201 ? 1.805 1.176 -5.503 1.00 96.25 201 VAL A CA 1
ATOM 1587 C C . VAL A 1 201 ? 2.048 1.900 -4.183 1.00 96.25 201 VAL A C 1
ATOM 1589 O O . VAL A 1 201 ? 1.286 2.774 -3.788 1.00 96.25 201 VAL A O 1
ATOM 1592 N N . LEU A 1 202 ? 3.150 1.579 -3.512 1.00 95.56 202 LEU A N 1
ATOM 1593 C CA . LEU A 1 202 ? 3.626 2.322 -2.349 1.00 95.56 202 LEU A CA 1
ATOM 1594 C C . LEU A 1 202 ? 4.957 2.984 -2.698 1.00 95.56 202 LEU A C 1
ATOM 1596 O O . LEU A 1 202 ? 5.861 2.306 -3.188 1.00 95.56 202 LEU A O 1
ATOM 1600 N N . THR A 1 203 ? 5.094 4.284 -2.437 1.00 95.56 203 THR A N 1
ATOM 1601 C CA . THR A 1 203 ? 6.388 4.974 -2.556 1.00 95.56 203 THR A CA 1
ATOM 1602 C C . THR A 1 203 ? 6.952 5.312 -1.187 1.00 95.56 203 THR A C 1
ATOM 1604 O O . THR A 1 203 ? 6.214 5.579 -0.238 1.00 95.56 203 THR A O 1
ATOM 1607 N N . VAL A 1 204 ? 8.278 5.309 -1.100 1.00 94.06 204 VAL A N 1
ATOM 1608 C CA . VAL A 1 204 ? 9.025 5.826 0.043 1.00 94.06 204 VAL A CA 1
ATOM 1609 C C . VAL A 1 204 ? 9.992 6.863 -0.500 1.00 94.06 204 VAL A C 1
ATOM 1611 O O . VAL A 1 204 ? 10.838 6.539 -1.332 1.00 94.06 204 VAL A O 1
ATOM 1614 N N . GLU A 1 205 ? 9.832 8.108 -0.075 1.00 92.00 205 GLU A N 1
ATOM 1615 C CA . GLU A 1 205 ? 10.545 9.262 -0.621 1.00 92.00 205 GLU A CA 1
ATOM 1616 C C . GLU A 1 205 ? 11.004 10.179 0.519 1.00 92.00 205 GLU A C 1
ATOM 1618 O O . GLU A 1 205 ? 10.368 10.224 1.568 1.00 92.00 205 GLU A O 1
ATOM 1623 N N . ASP A 1 206 ? 12.093 10.926 0.340 1.00 88.88 206 ASP A N 1
ATOM 1624 C CA . ASP A 1 206 ? 12.489 11.982 1.285 1.00 88.88 206 ASP A CA 1
ATOM 1625 C C . ASP A 1 206 ? 11.729 13.295 1.022 1.00 88.88 206 ASP A C 1
ATOM 1627 O O . ASP A 1 206 ? 11.394 14.035 1.951 1.00 88.88 206 ASP A O 1
ATOM 1631 N N . THR A 1 207 ? 11.438 13.545 -0.255 1.00 88.12 207 THR A N 1
ATOM 1632 C CA . THR A 1 207 ? 10.672 14.652 -0.818 1.00 88.12 207 THR A CA 1
ATOM 1633 C C . THR A 1 207 ? 9.765 14.111 -1.917 1.00 88.12 207 THR A C 1
ATOM 1635 O O . THR A 1 207 ? 10.118 13.190 -2.642 1.00 88.12 207 THR A O 1
ATOM 1638 N N . ARG A 1 208 ? 8.580 14.703 -2.064 1.00 89.56 208 ARG A N 1
ATOM 1639 C CA . ARG A 1 208 ? 7.569 14.288 -3.038 1.00 89.56 208 ARG A CA 1
ATOM 1640 C C . ARG A 1 208 ? 8.020 14.561 -4.483 1.00 89.56 208 ARG A C 1
ATOM 1642 O O . ARG A 1 208 ? 7.893 15.690 -4.954 1.00 89.56 208 ARG A O 1
ATOM 1649 N N . GLU A 1 209 ? 8.479 13.540 -5.206 1.00 91.69 209 GLU A N 1
ATOM 1650 C CA . GLU A 1 209 ? 8.875 13.654 -6.620 1.00 91.69 209 GLU A CA 1
ATOM 1651 C C . GLU A 1 209 ? 8.157 12.658 -7.549 1.00 91.69 209 GLU A C 1
ATOM 1653 O O . GLU A 1 209 ? 7.991 12.931 -8.746 1.00 91.69 209 GLU A O 1
ATOM 1658 N N . ILE A 1 210 ? 7.742 11.499 -7.030 1.00 94.00 210 ILE A N 1
ATOM 1659 C CA . ILE A 1 210 ? 7.138 10.412 -7.803 1.00 94.00 210 ILE A CA 1
ATOM 1660 C C . ILE A 1 210 ? 5.671 10.720 -8.121 1.00 94.00 210 ILE A C 1
ATOM 1662 O O . ILE A 1 210 ? 4.866 11.044 -7.247 1.00 94.00 210 ILE A O 1
ATOM 1666 N N . LYS A 1 211 ? 5.302 10.564 -9.397 1.00 92.25 211 LYS A N 1
ATOM 1667 C CA . LYS A 1 211 ? 3.969 10.860 -9.934 1.00 92.25 211 LYS A CA 1
ATOM 1668 C C . LYS A 1 211 ? 3.225 9.585 -10.320 1.00 92.25 211 LYS A C 1
ATOM 1670 O O . LYS A 1 211 ? 3.623 8.884 -11.248 1.00 92.25 211 LYS A O 1
ATOM 1675 N N . LEU A 1 212 ? 2.092 9.331 -9.667 1.00 93.75 212 LEU A N 1
ATOM 1676 C CA . LEU A 1 212 ? 1.285 8.115 -9.833 1.00 93.75 212 LEU A CA 1
ATOM 1677 C C . LEU A 1 212 ? -0.077 8.361 -10.503 1.00 93.75 212 LEU A C 1
ATOM 1679 O O . LEU A 1 212 ? -1.054 7.701 -10.185 1.00 93.75 212 LEU A O 1
ATOM 1683 N N . HIS A 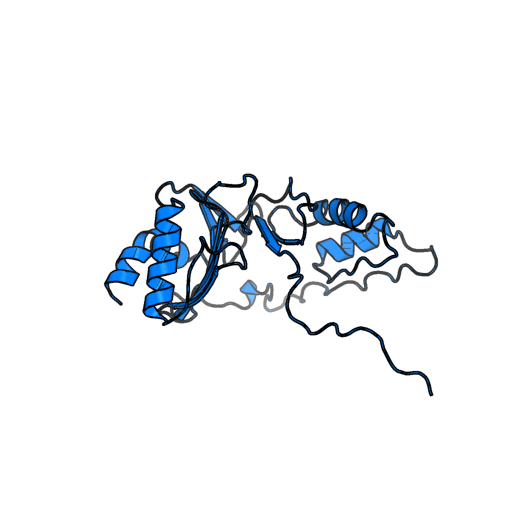1 213 ? -0.147 9.270 -11.480 1.00 89.31 213 HIS A N 1
ATOM 1684 C CA . HIS A 1 213 ? -1.410 9.680 -12.124 1.00 89.31 213 HIS A CA 1
ATOM 1685 C C . HIS A 1 213 ? -2.273 8.537 -12.689 1.00 89.31 213 HIS A C 1
ATOM 1687 O O . HIS A 1 213 ? -3.485 8.693 -12.796 1.00 89.31 213 HIS A O 1
ATOM 1693 N N . LYS A 1 214 ? -1.666 7.408 -13.078 1.00 93.69 214 LYS A N 1
ATOM 1694 C CA . LYS A 1 214 ? -2.385 6.232 -13.588 1.00 93.69 214 LYS A CA 1
ATOM 1695 C C . LYS A 1 214 ? -2.761 5.214 -12.512 1.00 93.69 214 LYS A C 1
ATOM 1697 O O . LYS A 1 214 ? -3.531 4.319 -12.816 1.00 93.69 214 LYS A O 1
ATOM 1702 N N . HIS A 1 215 ? -2.219 5.310 -11.301 1.00 95.62 215 HIS A N 1
ATOM 1703 C CA . HIS A 1 215 ? -2.341 4.271 -10.275 1.00 95.62 215 HIS A CA 1
ATOM 1704 C C . HIS A 1 215 ? -3.293 4.745 -9.180 1.00 95.62 215 HIS A C 1
ATOM 1706 O O . HIS A 1 215 ? -2.842 5.407 -8.257 1.00 95.62 215 HIS A O 1
ATOM 1712 N N . PRO A 1 216 ? -4.602 4.454 -9.234 1.00 95.06 216 PRO A N 1
ATOM 1713 C CA . PRO A 1 216 ? -5.549 4.936 -8.227 1.00 95.06 216 PRO A CA 1
ATOM 1714 C C . PRO A 1 216 ? -5.362 4.282 -6.848 1.00 95.06 216 PRO A C 1
ATOM 1716 O O . PRO A 1 216 ? -5.693 4.888 -5.833 1.00 95.06 216 PRO A O 1
ATOM 1719 N N . ASN A 1 217 ? -4.836 3.055 -6.794 1.00 97.06 217 ASN A N 1
ATOM 1720 C CA . ASN A 1 217 ? -4.556 2.341 -5.551 1.00 97.06 217 ASN A CA 1
ATOM 1721 C C . ASN A 1 217 ? -3.106 2.600 -5.133 1.00 97.06 217 ASN A C 1
ATOM 1723 O O . ASN A 1 217 ? -2.214 1.812 -5.446 1.00 97.06 217 ASN A O 1
ATOM 1727 N N . HIS A 1 218 ? -2.841 3.723 -4.476 1.00 96.88 218 HIS A N 1
ATOM 1728 C CA . HIS A 1 218 ? -1.477 4.067 -4.096 1.00 96.88 218 HIS A CA 1
ATOM 1729 C C . HIS A 1 218 ? -1.375 4.742 -2.736 1.00 96.88 218 HIS A C 1
ATOM 1731 O O . HIS A 1 218 ? -2.363 5.221 -2.200 1.00 96.88 218 HIS A O 1
ATOM 1737 N N . VAL A 1 219 ? -0.169 4.805 -2.181 1.00 95.75 219 VAL A N 1
ATOM 1738 C CA . VAL A 1 219 ? 0.134 5.636 -1.013 1.00 95.75 219 VAL A CA 1
ATOM 1739 C C . VAL A 1 219 ? 1.590 6.078 -1.032 1.00 95.75 219 VAL A C 1
ATOM 1741 O O . VAL A 1 219 ? 2.463 5.369 -1.536 1.00 95.75 219 VAL A O 1
ATOM 1744 N N . HIS A 1 220 ? 1.858 7.248 -0.467 1.00 94.81 220 HIS A N 1
ATOM 1745 C CA . HIS A 1 220 ? 3.187 7.832 -0.405 1.00 94.81 220 HIS A CA 1
ATOM 1746 C C . HIS A 1 220 ? 3.641 7.984 1.039 1.00 94.81 220 HIS A C 1
ATOM 1748 O O . HIS A 1 220 ? 2.929 8.549 1.870 1.00 94.81 220 HIS A O 1
ATOM 1754 N N . LEU A 1 221 ? 4.839 7.488 1.332 1.00 93.38 221 LEU A N 1
ATOM 1755 C CA . LEU A 1 221 ? 5.494 7.628 2.625 1.00 93.38 221 LEU A CA 1
ATOM 1756 C C . LEU A 1 221 ? 6.666 8.603 2.494 1.00 93.38 221 LEU A C 1
ATOM 1758 O O . LEU A 1 221 ? 7.637 8.319 1.798 1.00 93.38 221 LEU A O 1
ATOM 1762 N N . ILE A 1 222 ? 6.581 9.742 3.178 1.00 91.56 222 ILE A N 1
ATOM 1763 C CA . ILE A 1 222 ? 7.578 10.816 3.136 1.00 91.56 222 ILE A CA 1
ATOM 1764 C C . ILE A 1 222 ? 8.476 10.755 4.371 1.00 91.56 222 ILE A C 1
ATOM 1766 O O . ILE A 1 222 ? 8.132 11.248 5.440 1.00 91.56 222 ILE A O 1
ATOM 1770 N N . LEU A 1 223 ? 9.634 10.115 4.257 1.00 87.50 223 LEU A N 1
ATOM 1771 C CA . LEU A 1 223 ? 10.538 9.883 5.379 1.00 87.50 223 LEU A CA 1
ATOM 1772 C C . LEU A 1 223 ? 11.755 10.797 5.281 1.00 87.50 223 LEU A C 1
ATOM 1774 O O . LEU A 1 223 ? 12.664 10.574 4.486 1.00 87.50 223 LEU A O 1
ATOM 1778 N N . HIS A 1 224 ? 11.804 11.812 6.139 1.00 80.50 224 HIS A N 1
ATOM 1779 C CA . HIS A 1 224 ? 12.983 12.660 6.248 1.00 80.50 224 HIS A CA 1
ATOM 1780 C C . HIS A 1 224 ? 14.124 11.909 6.943 1.00 80.50 224 HIS A C 1
ATOM 1782 O O . HIS A 1 224 ? 13.959 11.350 8.031 1.00 80.50 224 HIS A O 1
ATOM 1788 N N . LEU A 1 225 ? 15.313 11.939 6.341 1.00 66.81 225 LEU A N 1
ATOM 1789 C CA . LEU A 1 225 ? 16.532 11.481 7.000 1.00 66.81 225 LEU A CA 1
ATOM 1790 C C . LEU A 1 225 ? 16.788 12.357 8.233 1.00 66.81 225 LEU A C 1
ATOM 1792 O O . LEU A 1 225 ? 16.953 13.575 8.130 1.00 66.81 225 LEU A O 1
ATOM 1796 N N . ARG A 1 226 ? 16.824 11.740 9.417 1.00 60.91 226 ARG A N 1
ATOM 1797 C CA . ARG A 1 226 ? 17.147 12.446 10.661 1.00 60.91 226 ARG A CA 1
ATOM 1798 C C . ARG A 1 226 ? 18.563 13.008 10.574 1.00 60.91 226 ARG A C 1
ATOM 1800 O O . ARG A 1 226 ? 19.514 12.261 10.375 1.00 60.91 226 ARG A O 1
ATOM 1807 N N . LYS A 1 227 ? 18.717 14.310 10.826 1.00 45.88 227 LYS A N 1
ATOM 1808 C CA . LYS A 1 227 ? 20.036 14.941 11.011 1.00 45.88 227 LYS A CA 1
ATOM 1809 C C . LYS A 1 227 ? 20.678 14.661 12.378 1.00 45.88 227 LYS A C 1
ATOM 1811 O O . LYS A 1 227 ? 21.810 15.070 12.579 1.00 45.88 227 LYS A O 1
ATOM 1816 N N . ASN A 1 228 ? 20.007 13.954 13.294 1.00 46.78 228 ASN A N 1
ATOM 1817 C CA . ASN A 1 228 ? 20.520 13.680 14.640 1.00 46.78 228 ASN A CA 1
ATOM 1818 C C . ASN A 1 228 ? 20.296 12.223 15.071 1.00 46.78 228 ASN A C 1
ATOM 1820 O O . ASN A 1 228 ? 19.365 11.909 15.807 1.00 46.78 228 ASN A O 1
ATOM 1824 N N . VAL A 1 229 ? 21.201 11.345 14.643 1.00 43.47 229 VAL A N 1
ATOM 1825 C CA . VAL A 1 229 ? 21.784 10.305 15.502 1.00 43.47 229 VAL A CA 1
ATOM 1826 C C . VAL A 1 229 ? 23.278 10.356 15.192 1.00 43.47 229 VAL A C 1
ATOM 1828 O O . VAL A 1 229 ? 23.654 10.261 14.028 1.00 43.47 229 VAL A O 1
ATOM 1831 N N . GLY A 1 230 ? 24.117 10.587 16.203 1.00 38.22 230 GLY A N 1
ATOM 1832 C CA . GLY A 1 230 ? 25.570 10.762 16.090 1.00 38.22 230 GLY A CA 1
ATOM 1833 C C . GLY A 1 230 ? 26.334 9.498 15.686 1.00 38.22 230 GLY A C 1
ATOM 1834 O O . GLY A 1 230 ? 27.282 9.109 16.355 1.00 38.22 230 GLY A O 1
ATOM 1835 N N . HIS A 1 231 ? 25.941 8.872 14.582 1.00 33.72 231 HIS A N 1
ATOM 1836 C CA . HIS A 1 231 ? 26.695 7.840 13.891 1.00 33.72 231 HIS A CA 1
ATOM 1837 C C . HIS A 1 231 ? 26.806 8.234 12.421 1.00 33.72 231 HIS A C 1
ATOM 1839 O O . HIS A 1 231 ? 26.216 7.626 11.531 1.00 33.72 231 HIS A O 1
ATOM 1845 N N . CYS A 1 232 ? 27.592 9.281 12.172 1.00 30.00 232 CYS A N 1
ATOM 1846 C CA . CYS A 1 232 ? 28.249 9.434 10.887 1.00 30.00 232 CYS A CA 1
ATOM 1847 C C . CYS A 1 232 ? 29.132 8.195 10.689 1.00 30.00 232 CYS A C 1
ATOM 1849 O O . CYS A 1 232 ? 30.240 8.143 11.212 1.00 30.00 232 CYS A O 1
ATOM 1851 N N . ILE A 1 233 ? 28.666 7.196 9.941 1.00 38.50 233 ILE A N 1
ATOM 1852 C CA . ILE A 1 233 ? 29.594 6.287 9.263 1.00 38.50 233 ILE A CA 1
ATOM 1853 C C . ILE A 1 233 ? 30.070 7.054 8.030 1.00 38.50 233 ILE A C 1
ATOM 1855 O O . ILE A 1 233 ? 29.559 6.902 6.923 1.00 38.50 233 ILE A O 1
ATOM 1859 N N . GLY A 1 234 ? 30.986 7.990 8.275 1.00 33.91 234 GLY A N 1
ATOM 1860 C CA . GLY A 1 234 ? 31.821 8.564 7.236 1.00 33.91 234 GLY A CA 1
ATOM 1861 C C . GLY A 1 234 ? 32.860 7.532 6.809 1.00 33.91 234 GLY A C 1
ATOM 1862 O O . GLY A 1 234 ? 33.321 6.726 7.615 1.00 33.91 234 GLY A O 1
ATOM 1863 N N . TYR A 1 235 ? 33.228 7.557 5.532 1.00 39.69 235 TYR A N 1
ATOM 1864 C CA . TYR A 1 235 ? 34.376 6.828 4.996 1.00 39.69 235 TYR A CA 1
ATOM 1865 C C . TYR A 1 235 ? 35.682 7.506 5.469 1.00 39.69 235 TYR A C 1
ATOM 1867 O O . TYR A 1 235 ? 36.401 8.133 4.700 1.00 39.69 235 TYR A O 1
ATOM 1875 N N . GLU A 1 236 ? 35.984 7.403 6.759 1.00 39.44 236 GLU A N 1
ATOM 1876 C CA . GLU A 1 236 ? 37.286 7.694 7.369 1.00 39.44 236 GLU A CA 1
ATOM 1877 C C . GLU A 1 236 ? 37.550 6.490 8.289 1.00 39.44 236 GLU A C 1
ATOM 1879 O O . GLU A 1 236 ? 36.822 6.294 9.249 1.00 39.44 236 GLU A O 1
ATOM 1884 N N . SER A 1 237 ? 38.455 5.545 8.056 1.00 39.75 237 SER A N 1
ATOM 1885 C CA . SER A 1 237 ? 39.787 5.592 7.480 1.00 39.75 237 SER A CA 1
ATOM 1886 C C . SER A 1 237 ? 40.171 4.179 7.000 1.00 39.75 237 SER A C 1
ATOM 1888 O O . SER A 1 237 ? 40.279 3.234 7.774 1.00 39.75 237 SER A O 1
ATOM 1890 N N . LEU A 1 238 ? 40.414 4.026 5.700 1.00 41.44 238 LEU A N 1
ATOM 1891 C CA . LEU A 1 238 ? 41.259 2.954 5.168 1.00 41.44 238 LEU A CA 1
ATOM 1892 C C . LEU A 1 238 ? 42.303 3.625 4.280 1.00 41.44 238 LEU A C 1
ATOM 1894 O O . LEU A 1 238 ? 42.199 3.658 3.055 1.00 41.44 238 LEU A O 1
ATOM 1898 N N . LYS A 1 239 ? 43.289 4.236 4.933 1.00 38.88 239 LYS A N 1
ATOM 1899 C CA . LYS A 1 239 ? 44.583 4.541 4.332 1.00 38.88 239 LYS A CA 1
ATOM 1900 C C . LYS A 1 239 ? 45.646 3.914 5.228 1.00 38.88 239 LYS A C 1
ATOM 1902 O O . LYS A 1 239 ? 45.782 4.359 6.359 1.00 38.88 239 LYS A O 1
ATOM 1907 N N . SER A 1 240 ? 46.290 2.890 4.653 1.00 43.56 240 SER A N 1
ATOM 1908 C CA . SER A 1 240 ? 47.583 2.261 4.986 1.00 43.56 240 SER A CA 1
ATOM 1909 C C . SER A 1 240 ? 47.907 2.039 6.459 1.00 43.56 240 SER A C 1
ATOM 1911 O O . SER A 1 240 ? 48.261 3.035 7.127 1.00 43.56 240 SER A O 1
#

Secondary structure (DSSP, 8-state):
-HHHHHHHHHHHHHHSSTTEEEEEESSTTEEEEEESS--TTS-SEEEEE-TT--HHHHHHHHHHHHHHTT----TT-TTS-EEEEEEETTTTEEEEEEEETTEESSS--TT-EEEEEEEPPTTSS------GGGGT--TTSPPPPP-------SSS-S-HHHHHHHHHHTT-------STTSSHHHHHHHHTTTS-TTS-EEEEESSS----TT-SSEEEEE-PPPS-SS----------

pLDDT: mean 84.89, std 15.48, range [30.0, 98.38]

Sequence (240 aa):
MEVLQRMLSPLAEYYEHVDHEEIAINQPGEVWCRRHHPNRDGDIWIKYLDDRFTLRWLRNICQAVANTFNQSFDPDESDKPSTIFATLPPYEHRFAAVAGKNVVFDQTLPEGGIAMAIRKGASAGRAHQVDFSDWGLVEGRGVQEGFHHVAKIADGRADAVQALKDAVQQGCNILISGGTSTGKTTLFNRVIQEVDHRTRVLTVEDTREIKLHKHPNHVHLILHLRKNVGHCIGYESLKS

Radius of gyration: 21.43 Å; chains: 1; bounding box: 66×50×54 Å